Protein AF-A0A958MRF4-F1 (afdb_monomer)

Sequence (359 aa):
MEQLPKNTDVAYVINPKLSVRELFETLCDELKIAHHGFRSNKQFIDTINHYLLEAHARGRHTVLMIDEAQNLSPSVLEQIRLLTNLETHEKKLLQIILIGQPELRQLLQQKSLRQLAQRITARYHLEGLEFDEVVAYVKFRLSIAGGNRPLFDASAMKLIYRLTGGIPRLINLLCDRSLLTAYSQESHSIDRAIVKKAGKEVITPLVQTSESKWQGLLKPVLVGGGIAMALLLLFSYLKSASWSVLDPLNAVQPQANKGVQGAAPLVNHVHSEPVPAMVPLQSGEVSAIEPWVMEEVEAQTSLAQLWGVPLKEGKGKDYCRQFDAQDMACLQTVGNWAAFQEYNLPGILKVITPQQKKG

Foldseek 3Di:
DVPDPPQEQEQEAEDQLDDLVVVLVSRCVSNVHDDPPDPDPVSSLVSVLVSLVVSVVVVHAYEYEYEQCLNHDLVNLVVVLVQQPSADPVGGSYHYHYHHDPSVVVVCPDPSNVSVVVVPPDDDDDFADDLVRLVVVVCVVCVVVVHNDQQEDPQLSVVLCVLCVNHVVSSVQLVVQLVVQCVVVVHSHRHNVSSVVSCVVPRVVVPPDPDPPPVVPPVVVVVVVVVVVVVVVVVVVVVVVPDDDDDDDDDDDDDDDDDDDDDDDDDDDDDDDPDPDPDPPDPPDPDPPPPPDDDPVVLLVVLCVVVVHDDDDDDDDCSQVRCPVPPDHDDDDDDDPVVVVVVVGDDDDDDDDPVNPPD

Structure (mmCIF, N/CA/C/O backbone):
data_AF-A0A958MRF4-F1
#
_entry.id   AF-A0A958MRF4-F1
#
loop_
_atom_site.group_PDB
_atom_site.id
_atom_site.type_symbol
_atom_site.label_atom_id
_atom_site.label_alt_id
_atom_site.label_comp_id
_atom_site.label_asym_id
_atom_site.label_entity_id
_atom_site.label_seq_id
_atom_site.pdbx_PDB_ins_code
_atom_site.Cartn_x
_atom_site.Cartn_y
_atom_site.Cartn_z
_atom_site.occupancy
_atom_site.B_iso_or_equiv
_atom_site.auth_seq_id
_atom_site.auth_comp_id
_atom_site.auth_asym_id
_atom_site.auth_atom_id
_atom_site.pdbx_PDB_model_num
ATOM 1 N N . MET A 1 1 ? -5.821 -11.847 -4.385 1.00 49.72 1 MET A N 1
ATOM 2 C CA . MET A 1 1 ? -5.546 -12.070 -5.824 1.00 49.72 1 MET A CA 1
ATOM 3 C C . MET A 1 1 ? -6.399 -13.184 -6.446 1.00 49.72 1 MET A C 1
ATOM 5 O O . MET A 1 1 ? -6.423 -13.281 -7.662 1.00 49.72 1 MET A O 1
ATOM 9 N N . GLU A 1 2 ? -7.169 -13.962 -5.670 1.00 45.59 2 GLU A N 1
ATOM 10 C CA . GLU A 1 2 ? -8.012 -15.081 -6.156 1.00 45.59 2 GLU A CA 1
ATOM 11 C C . GLU A 1 2 ? -9.224 -14.704 -7.039 1.00 45.59 2 GLU A C 1
ATOM 13 O O . GLU A 1 2 ? -10.001 -15.575 -7.414 1.00 45.59 2 GLU A O 1
ATOM 18 N N . GLN A 1 3 ? -9.404 -13.431 -7.404 1.00 62.84 3 GLN A N 1
ATOM 19 C CA . GLN A 1 3 ? -10.533 -12.970 -8.229 1.00 62.84 3 GLN A CA 1
ATOM 20 C C . GLN A 1 3 ? -10.101 -12.086 -9.407 1.00 62.84 3 GLN A C 1
ATOM 22 O O . GLN A 1 3 ? -10.854 -11.229 -9.862 1.00 62.84 3 GLN A O 1
ATOM 27 N N . LEU A 1 4 ? -8.879 -12.266 -9.907 1.00 75.75 4 LEU A N 1
ATOM 28 C CA . LEU A 1 4 ? -8.498 -11.657 -11.179 1.00 75.75 4 LEU A CA 1
ATOM 29 C C . LEU A 1 4 ? -9.092 -12.467 -12.343 1.00 75.75 4 LEU A C 1
ATOM 31 O O . LEU A 1 4 ? -9.162 -13.699 -12.255 1.00 75.75 4 LEU A O 1
ATOM 35 N N . PRO A 1 5 ? -9.519 -11.815 -13.438 1.00 83.31 5 PRO A N 1
ATOM 36 C CA . PRO A 1 5 ? -9.932 -12.522 -14.642 1.00 83.31 5 PRO A CA 1
ATOM 37 C C . PRO A 1 5 ? -8.845 -13.502 -15.110 1.00 83.31 5 PRO A C 1
ATOM 39 O O . PRO A 1 5 ? -7.653 -13.198 -15.080 1.00 83.31 5 PRO A O 1
ATOM 42 N N . LYS A 1 6 ? -9.243 -14.690 -15.584 1.00 82.38 6 LYS A N 1
ATOM 43 C CA . LYS A 1 6 ? -8.298 -15.745 -16.020 1.00 82.38 6 LYS A CA 1
ATOM 44 C C . LYS A 1 6 ? -7.382 -15.310 -17.179 1.00 82.38 6 LYS A C 1
ATOM 46 O O . LYS A 1 6 ? -6.352 -15.937 -17.436 1.00 82.38 6 LYS A O 1
ATOM 51 N N . ASN A 1 7 ? -7.761 -14.256 -17.897 1.00 90.06 7 ASN A N 1
ATOM 52 C CA . ASN A 1 7 ? -7.006 -13.664 -18.996 1.00 90.06 7 ASN A CA 1
ATOM 53 C C . ASN A 1 7 ? -6.128 -12.479 -18.558 1.00 90.06 7 ASN A C 1
ATOM 55 O O . ASN A 1 7 ? -5.769 -11.662 -19.401 1.00 90.06 7 ASN A O 1
ATOM 59 N N . THR A 1 8 ? -5.787 -12.365 -17.274 1.00 92.25 8 THR A N 1
ATOM 60 C CA . THR A 1 8 ? -4.913 -11.301 -16.772 1.00 92.25 8 THR A CA 1
ATOM 61 C C . THR A 1 8 ? -3.557 -11.851 -16.339 1.00 92.25 8 THR A C 1
ATOM 63 O O . THR A 1 8 ? -3.487 -12.771 -15.529 1.00 92.25 8 THR A O 1
ATOM 66 N N . ASP A 1 9 ? -2.488 -11.268 -16.873 1.00 92.69 9 ASP A N 1
ATOM 67 C CA . ASP A 1 9 ? -1.119 -11.425 -16.389 1.00 92.69 9 ASP A CA 1
ATOM 68 C C . ASP A 1 9 ? -0.833 -10.290 -15.408 1.00 92.69 9 ASP A C 1
ATOM 70 O O . ASP A 1 9 ? -1.033 -9.122 -15.741 1.00 92.69 9 ASP A O 1
ATOM 74 N N . VAL A 1 10 ? -0.403 -10.611 -14.189 1.00 93.62 10 VAL A N 1
ATOM 75 C CA . VAL A 1 10 ? -0.113 -9.601 -13.166 1.00 93.62 10 VAL A CA 1
ATOM 76 C C . VAL A 1 10 ? 1.347 -9.671 -12.776 1.00 93.62 10 VAL A C 1
ATOM 78 O O . VAL A 1 10 ? 1.844 -10.747 -12.463 1.00 93.62 10 VAL A O 1
ATOM 81 N N . ALA A 1 11 ? 1.995 -8.511 -12.765 1.00 94.19 11 ALA A N 1
ATOM 82 C CA . ALA A 1 11 ? 3.298 -8.321 -12.158 1.00 94.19 11 ALA A CA 1
ATOM 83 C C . ALA A 1 11 ? 3.164 -7.497 -10.883 1.00 94.19 11 ALA A C 1
ATOM 85 O O . ALA A 1 11 ? 2.642 -6.379 -10.933 1.00 94.19 11 ALA A O 1
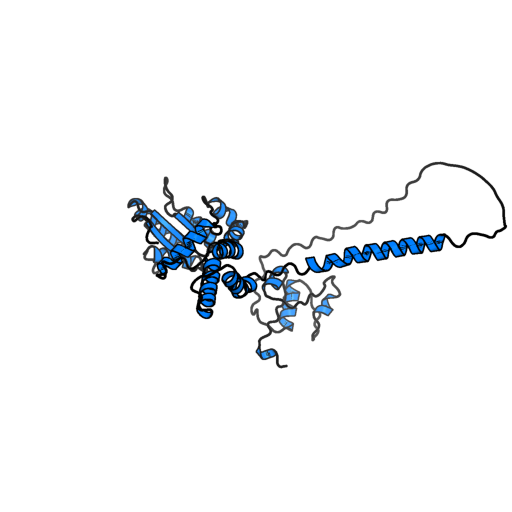ATOM 86 N N . TYR A 1 12 ? 3.609 -8.047 -9.752 1.00 92.88 12 TYR A N 1
ATOM 87 C CA . TYR A 1 12 ? 3.473 -7.405 -8.447 1.00 92.88 12 TYR A CA 1
ATOM 88 C C . TYR A 1 12 ? 4.824 -6.937 -7.898 1.00 92.88 12 TYR A C 1
ATOM 90 O O . TYR A 1 12 ? 5.761 -7.717 -7.769 1.00 92.88 12 TYR A O 1
ATOM 98 N N . VAL A 1 13 ? 4.923 -5.657 -7.533 1.00 91.38 13 VAL A N 1
ATOM 99 C CA . VAL A 1 13 ? 6.138 -5.052 -6.968 1.00 91.38 13 VAL A CA 1
ATOM 100 C C . VAL A 1 13 ? 5.852 -4.586 -5.540 1.00 91.38 13 VAL A C 1
ATOM 102 O O . VAL A 1 13 ? 5.129 -3.615 -5.341 1.00 91.38 13 VAL A O 1
ATOM 105 N N . ILE A 1 14 ? 6.423 -5.283 -4.548 1.00 80.25 14 ILE A N 1
ATOM 106 C CA . ILE A 1 14 ? 6.193 -5.038 -3.103 1.00 80.25 14 ILE A CA 1
ATOM 107 C C . ILE A 1 14 ? 7.256 -4.132 -2.479 1.00 80.25 14 ILE A C 1
ATOM 109 O O . ILE A 1 14 ? 6.974 -3.395 -1.539 1.00 80.25 14 ILE A O 1
ATOM 113 N N . ASN A 1 15 ? 8.498 -4.214 -2.959 1.00 73.00 15 ASN A N 1
ATOM 114 C CA . ASN A 1 15 ? 9.623 -3.471 -2.399 1.00 73.00 15 ASN A CA 1
ATOM 115 C C . ASN A 1 15 ? 10.082 -2.402 -3.395 1.00 73.00 15 ASN A C 1
ATOM 117 O O . ASN A 1 15 ? 11.005 -2.660 -4.152 1.00 73.00 15 ASN A O 1
ATOM 121 N N . PRO A 1 16 ? 9.460 -1.217 -3.428 1.00 67.50 16 PRO A N 1
ATOM 122 C CA . PRO A 1 16 ? 9.716 -0.190 -4.438 1.00 67.50 16 PRO A CA 1
ATOM 123 C C . PRO A 1 16 ? 11.010 0.611 -4.236 1.00 67.50 16 PRO A C 1
ATOM 125 O O . PRO A 1 16 ? 11.263 1.528 -5.013 1.00 67.50 16 PRO A O 1
ATOM 128 N N . LYS A 1 17 ? 11.872 0.291 -3.257 1.00 78.19 17 LYS A N 1
ATOM 129 C CA . LYS A 1 17 ? 13.219 0.900 -3.161 1.00 78.19 17 LYS A CA 1
ATOM 130 C C . LYS A 1 17 ? 14.181 0.316 -4.207 1.00 78.19 17 LYS A C 1
ATOM 132 O O . LYS A 1 17 ? 15.329 0.012 -3.905 1.00 78.19 17 LYS A O 1
ATOM 137 N N . LEU A 1 18 ? 13.679 0.143 -5.423 1.00 82.31 18 LEU A N 1
ATOM 138 C CA . LEU A 1 18 ? 14.388 -0.412 -6.560 1.00 82.31 18 LEU A CA 1
ATOM 139 C C . LEU A 1 18 ? 15.080 0.714 -7.312 1.00 82.31 18 LEU A C 1
ATOM 141 O O . LEU A 1 18 ? 14.547 1.812 -7.482 1.00 82.31 18 LEU A O 1
ATOM 145 N N . SER A 1 19 ? 16.255 0.409 -7.829 1.00 91.75 19 SER A N 1
ATOM 146 C CA . SER A 1 19 ? 16.807 1.100 -8.978 1.00 91.75 19 SER A CA 1
ATOM 147 C C . SER A 1 19 ? 15.954 0.838 -10.227 1.00 91.75 19 SER A C 1
ATOM 149 O O . SER A 1 19 ? 15.142 -0.085 -10.295 1.00 91.75 19 SER A O 1
ATOM 151 N N . VAL A 1 20 ? 16.175 1.639 -11.271 1.00 92.44 20 VAL A N 1
ATOM 152 C CA . VAL A 1 20 ? 15.533 1.445 -12.583 1.00 92.44 20 VAL A CA 1
ATOM 153 C C . VAL A 1 20 ? 15.746 0.028 -13.116 1.00 92.44 20 VAL A C 1
ATOM 155 O O . VAL A 1 20 ? 14.835 -0.567 -13.685 1.00 92.44 20 VAL A O 1
ATOM 158 N N . ARG A 1 21 ? 16.956 -0.504 -12.940 1.00 92.81 21 ARG A N 1
ATOM 159 C CA . ARG A 1 21 ? 17.310 -1.833 -13.424 1.00 92.81 21 ARG A CA 1
ATOM 160 C C . ARG A 1 21 ? 16.544 -2.913 -12.666 1.00 92.81 21 ARG A C 1
ATOM 162 O O . ARG A 1 21 ? 15.924 -3.756 -13.301 1.00 92.81 21 ARG A O 1
ATOM 169 N N . GLU A 1 22 ? 16.529 -2.836 -11.339 1.00 92.69 22 GLU A N 1
ATOM 170 C CA . GLU A 1 22 ? 15.827 -3.808 -10.497 1.00 92.69 22 GLU A CA 1
ATOM 171 C C . GLU A 1 22 ? 14.309 -3.781 -10.731 1.00 92.69 22 GLU A C 1
ATOM 173 O O . GLU A 1 22 ? 13.672 -4.829 -10.668 1.00 92.69 22 GLU A O 1
ATOM 178 N N . LEU A 1 23 ? 13.716 -2.624 -11.070 1.00 93.12 23 LEU A N 1
ATOM 179 C CA . LEU A 1 23 ? 12.313 -2.558 -11.503 1.00 93.12 23 LEU A CA 1
ATOM 180 C C . LEU A 1 23 ? 12.073 -3.430 -12.744 1.00 93.12 23 LEU A C 1
ATOM 182 O O . LEU A 1 23 ? 11.101 -4.183 -12.785 1.00 93.12 23 LEU A O 1
ATOM 186 N N . PHE A 1 24 ? 12.930 -3.320 -13.761 1.00 94.12 24 PHE A N 1
ATOM 187 C CA . PHE A 1 24 ? 12.782 -4.103 -14.986 1.00 94.12 24 PHE A CA 1
ATOM 188 C C . PHE A 1 24 ? 13.065 -5.590 -14.772 1.00 94.12 24 PHE A C 1
ATOM 190 O O . PHE A 1 24 ? 12.342 -6.416 -15.319 1.00 94.12 24 PHE A O 1
ATOM 197 N N . GLU A 1 25 ? 14.071 -5.929 -13.965 1.00 93.81 25 GLU A N 1
ATOM 198 C CA . GLU A 1 25 ? 14.364 -7.315 -13.579 1.00 93.81 25 GLU A CA 1
ATOM 199 C C . GLU A 1 25 ? 13.165 -7.926 -12.840 1.00 93.81 25 GLU A C 1
ATOM 201 O O . GLU A 1 25 ? 12.653 -8.956 -13.270 1.00 93.81 25 GLU A O 1
ATOM 206 N N . THR A 1 26 ? 12.609 -7.215 -11.851 1.00 93.44 26 THR A N 1
ATOM 207 C CA . THR A 1 26 ? 11.400 -7.640 -11.122 1.00 93.44 26 THR A CA 1
ATOM 208 C C . THR A 1 26 ? 10.212 -7.830 -12.066 1.00 93.44 26 THR A C 1
ATOM 210 O O . THR A 1 26 ? 9.503 -8.828 -11.986 1.00 93.44 26 THR A O 1
ATOM 213 N N . LEU A 1 27 ? 9.991 -6.896 -12.997 1.00 93.94 27 LEU A N 1
ATOM 214 C CA . LEU A 1 27 ? 8.913 -7.006 -13.980 1.00 93.94 27 LEU A CA 1
ATOM 215 C C . LEU A 1 27 ? 9.090 -8.237 -14.881 1.00 93.94 27 LEU A C 1
ATOM 217 O O . LEU A 1 27 ? 8.120 -8.942 -15.156 1.00 93.94 27 LEU A O 1
ATOM 221 N N . CYS A 1 28 ? 10.315 -8.511 -15.329 1.00 95.25 28 CYS A N 1
ATOM 222 C CA . CYS A 1 28 ? 10.619 -9.711 -16.097 1.00 95.25 28 CYS A CA 1
ATOM 223 C C . CYS A 1 28 ? 10.403 -10.987 -15.271 1.00 95.25 28 CYS A C 1
ATOM 225 O O . CYS A 1 28 ? 9.784 -11.921 -15.774 1.00 95.25 28 CYS A O 1
ATOM 227 N N . ASP A 1 29 ? 10.841 -11.025 -14.014 1.00 94.25 29 ASP A N 1
ATOM 228 C CA . ASP A 1 29 ? 10.670 -12.180 -13.125 1.00 94.25 29 ASP A CA 1
ATOM 229 C C . ASP A 1 29 ? 9.202 -12.504 -12.843 1.00 94.25 29 ASP A C 1
ATOM 231 O O . ASP A 1 29 ? 8.780 -13.669 -12.884 1.00 94.25 29 ASP A O 1
ATOM 235 N N . GLU A 1 30 ? 8.403 -11.473 -12.591 1.00 94.19 30 GLU A N 1
ATOM 236 C CA . GLU A 1 30 ? 6.973 -11.602 -12.342 1.00 94.19 30 GLU A CA 1
ATOM 237 C C . GLU A 1 30 ? 6.223 -12.073 -13.598 1.00 94.19 30 GLU A C 1
ATOM 239 O O . GLU A 1 30 ? 5.415 -13.000 -13.526 1.00 94.19 30 GLU A O 1
ATOM 244 N N . LEU A 1 31 ? 6.562 -11.523 -14.771 1.00 94.12 31 LEU A N 1
ATOM 245 C CA . LEU A 1 31 ? 5.983 -11.917 -16.064 1.00 94.12 31 LEU A CA 1
ATOM 246 C C . LEU A 1 31 ? 6.612 -13.182 -16.674 1.00 94.12 31 LEU A C 1
ATOM 248 O O . LEU A 1 31 ? 6.230 -13.585 -17.772 1.00 94.12 31 LEU A O 1
ATOM 252 N N . LYS A 1 32 ? 7.567 -13.821 -15.983 1.00 95.00 32 LYS A N 1
ATOM 253 C CA . LYS A 1 32 ? 8.296 -15.017 -16.452 1.00 95.00 32 LYS A CA 1
ATOM 254 C C . LYS A 1 32 ? 9.024 -14.808 -17.788 1.00 95.00 32 LYS A C 1
ATOM 256 O O . LYS A 1 32 ? 9.128 -15.718 -18.607 1.00 95.00 32 LYS A O 1
ATOM 261 N N . ILE A 1 33 ? 9.567 -13.610 -17.983 1.00 95.19 33 ILE A N 1
ATOM 262 C CA . ILE A 1 33 ? 10.390 -13.222 -19.127 1.00 95.19 33 ILE A CA 1
ATOM 263 C C . ILE A 1 33 ? 11.861 -13.508 -18.803 1.00 95.19 33 ILE A C 1
ATOM 265 O O . ILE A 1 33 ? 12.421 -12.988 -17.836 1.00 95.19 33 ILE A O 1
ATOM 269 N N . ALA A 1 34 ? 12.518 -14.306 -19.644 1.00 94.38 34 ALA A N 1
ATOM 270 C CA . ALA A 1 34 ? 13.950 -14.552 -19.520 1.00 94.38 34 ALA A CA 1
ATOM 271 C C . ALA A 1 34 ? 14.749 -13.274 -19.833 1.00 94.38 34 ALA A C 1
ATOM 273 O O . ALA A 1 34 ? 14.583 -12.678 -20.896 1.00 94.38 34 ALA A O 1
ATOM 274 N N . HIS A 1 35 ? 15.636 -12.872 -18.920 1.00 93.44 35 HIS A N 1
ATOM 275 C CA . HIS A 1 35 ? 16.385 -11.612 -19.028 1.00 93.44 35 HIS A CA 1
ATOM 276 C C . HIS A 1 35 ? 17.888 -11.756 -18.700 1.00 93.44 35 HIS A C 1
ATOM 278 O O . HIS A 1 35 ? 18.599 -10.777 -18.452 1.00 93.44 35 HIS A O 1
ATOM 284 N N . HIS A 1 36 ? 18.411 -12.988 -18.703 1.00 88.69 36 HIS A N 1
ATOM 285 C CA . HIS A 1 36 ? 19.817 -13.252 -18.400 1.00 88.69 36 HIS A CA 1
ATOM 286 C C . HIS A 1 36 ? 20.759 -12.586 -19.412 1.00 88.69 36 HIS A C 1
ATOM 288 O O . HIS A 1 36 ? 20.585 -12.685 -20.624 1.00 88.69 36 HIS A O 1
ATOM 294 N N . GLY A 1 37 ? 21.799 -11.925 -18.899 1.00 88.25 37 GLY A N 1
ATOM 295 C CA . GLY A 1 37 ? 22.822 -11.283 -19.727 1.00 88.25 37 GLY A CA 1
ATOM 296 C C . GLY A 1 37 ? 22.439 -9.904 -20.271 1.00 88.25 37 GLY A C 1
ATOM 297 O O . GLY A 1 37 ? 23.238 -9.314 -20.999 1.00 88.25 37 GLY A O 1
ATOM 298 N N . PHE A 1 38 ? 21.280 -9.347 -19.900 1.00 92.88 38 PHE A N 1
ATOM 299 C CA . PHE A 1 38 ? 20.909 -7.991 -20.305 1.00 92.88 38 PHE A CA 1
ATOM 300 C C . PHE A 1 38 ? 21.885 -6.958 -19.722 1.00 92.88 38 PHE A C 1
ATOM 302 O O . PHE A 1 38 ? 22.149 -6.892 -18.515 1.00 92.88 38 PHE A O 1
ATOM 309 N N . ARG A 1 39 ? 22.451 -6.140 -20.611 1.00 91.25 39 ARG A N 1
ATOM 310 C CA . ARG A 1 39 ? 23.447 -5.101 -20.315 1.00 91.25 39 ARG A CA 1
ATOM 311 C C . ARG A 1 39 ? 22.853 -3.696 -20.319 1.00 91.25 39 ARG A C 1
ATOM 313 O O . ARG A 1 39 ? 23.492 -2.783 -19.813 1.00 91.25 39 ARG A O 1
ATOM 320 N N . SER A 1 40 ? 21.650 -3.518 -20.862 1.00 92.38 40 SER A N 1
ATOM 321 C CA . SER A 1 40 ? 21.018 -2.205 -21.005 1.00 92.38 40 SER A CA 1
ATOM 322 C C . SER A 1 40 ? 19.514 -2.242 -20.746 1.00 92.38 40 SER A C 1
ATOM 324 O O . SER A 1 40 ? 18.855 -3.246 -21.009 1.00 92.38 40 SER A O 1
ATOM 326 N N . ASN A 1 41 ? 18.961 -1.104 -20.318 1.00 91.06 41 ASN A N 1
ATOM 327 C CA . ASN A 1 41 ? 17.516 -0.916 -20.138 1.00 91.06 41 ASN A CA 1
ATOM 328 C C . ASN A 1 41 ? 16.734 -1.143 -21.437 1.00 91.06 41 ASN A C 1
ATOM 330 O O . ASN A 1 41 ? 15.606 -1.617 -21.402 1.00 91.06 41 ASN A O 1
ATOM 334 N N . LYS A 1 42 ? 17.346 -0.852 -22.592 1.00 92.31 42 LYS A N 1
ATOM 335 C CA . LYS A 1 42 ? 16.732 -1.095 -23.897 1.00 92.31 42 LYS A CA 1
ATOM 336 C C . LYS A 1 42 ? 16.380 -2.571 -24.096 1.00 92.31 42 LYS A C 1
ATOM 338 O O . LYS A 1 42 ? 15.274 -2.863 -24.523 1.00 92.31 42 LYS A O 1
ATOM 343 N N . GLN A 1 43 ? 17.277 -3.490 -23.733 1.00 95.19 43 GLN A N 1
ATOM 344 C CA . GLN A 1 43 ? 17.014 -4.928 -23.872 1.00 95.19 43 GLN A CA 1
ATOM 345 C C . GLN A 1 43 ? 15.818 -5.374 -23.026 1.00 95.19 43 GLN A C 1
ATOM 347 O O . GLN A 1 43 ? 15.000 -6.160 -23.498 1.00 95.19 43 GLN A O 1
ATOM 352 N N . PHE A 1 44 ? 15.672 -4.826 -21.815 1.00 95.12 44 PHE A N 1
ATOM 353 C CA . PHE A 1 44 ? 14.483 -5.054 -20.997 1.00 95.12 44 PHE A CA 1
ATOM 354 C C . PHE A 1 44 ? 13.225 -4.531 -21.689 1.00 95.12 44 PHE A C 1
ATOM 356 O O . PHE A 1 44 ? 12.280 -5.288 -21.878 1.00 95.12 44 PHE A O 1
ATOM 363 N N . ILE A 1 45 ? 13.228 -3.262 -22.107 1.00 93.31 45 ILE A N 1
ATOM 364 C CA . ILE A 1 45 ? 12.068 -2.612 -22.732 1.00 93.31 45 ILE A CA 1
ATOM 365 C C . ILE A 1 45 ? 11.636 -3.347 -24.005 1.00 93.31 45 ILE A C 1
ATOM 367 O O . ILE A 1 45 ? 10.450 -3.624 -24.162 1.00 93.31 45 ILE A O 1
ATOM 371 N N . ASP A 1 46 ? 12.577 -3.696 -24.883 1.00 93.44 46 ASP A N 1
ATOM 372 C CA . ASP A 1 46 ? 12.291 -4.389 -26.142 1.00 93.44 46 ASP A CA 1
ATOM 373 C C . ASP A 1 46 ? 11.669 -5.772 -25.875 1.00 93.44 46 ASP A C 1
ATOM 375 O O . ASP A 1 46 ? 10.673 -6.141 -26.499 1.00 93.44 46 ASP A O 1
ATOM 379 N N . THR A 1 47 ? 12.200 -6.508 -24.892 1.00 95.06 47 THR A N 1
ATOM 380 C CA . THR A 1 47 ? 11.697 -7.843 -24.528 1.00 95.06 47 THR A CA 1
ATOM 381 C C . THR A 1 47 ? 10.331 -7.769 -23.846 1.00 95.06 47 THR A C 1
ATOM 383 O O . THR A 1 47 ? 9.434 -8.544 -24.174 1.00 95.06 47 THR A O 1
ATOM 386 N N . ILE A 1 48 ? 10.136 -6.808 -22.937 1.00 95.38 48 ILE A N 1
ATOM 387 C CA . ILE A 1 48 ? 8.840 -6.547 -22.299 1.00 95.38 48 ILE A CA 1
ATOM 388 C C . ILE A 1 48 ? 7.809 -6.178 -23.365 1.00 95.38 48 ILE A C 1
ATOM 390 O O . ILE A 1 48 ? 6.726 -6.749 -23.385 1.00 95.38 48 ILE A O 1
ATOM 394 N N . ASN A 1 49 ? 8.139 -5.270 -24.285 1.00 94.44 49 ASN A N 1
ATOM 395 C CA . ASN A 1 49 ? 7.231 -4.872 -25.355 1.00 94.44 49 ASN A CA 1
ATOM 396 C C . ASN A 1 49 ? 6.820 -6.068 -26.227 1.00 94.44 49 ASN A C 1
ATOM 398 O O . ASN A 1 49 ? 5.637 -6.246 -26.510 1.00 94.44 49 ASN A O 1
ATOM 402 N N . HIS A 1 50 ? 7.779 -6.920 -26.600 1.00 94.75 50 HIS A N 1
ATOM 403 C CA . HIS A 1 50 ? 7.494 -8.136 -27.356 1.00 94.75 50 HIS A CA 1
ATOM 404 C C . HIS A 1 50 ? 6.536 -9.069 -26.603 1.00 94.75 50 HIS A C 1
ATOM 406 O O . HIS A 1 50 ? 5.499 -9.447 -27.146 1.00 94.75 50 HIS A O 1
ATOM 412 N N . TYR A 1 51 ? 6.817 -9.348 -25.326 1.00 95.88 51 TYR A N 1
ATOM 413 C CA . TYR A 1 51 ? 5.934 -10.147 -24.474 1.00 95.88 51 TYR A CA 1
ATOM 414 C C . TYR A 1 51 ? 4.517 -9.561 -24.402 1.00 95.88 51 TYR A C 1
ATOM 416 O O . TYR A 1 51 ? 3.527 -10.281 -24.535 1.00 95.88 51 TYR A O 1
ATOM 424 N N . LEU A 1 52 ? 4.401 -8.246 -24.203 1.00 95.31 52 LEU A N 1
ATOM 425 C CA . LEU A 1 52 ? 3.109 -7.577 -24.090 1.00 95.31 52 LEU A CA 1
ATOM 426 C C . LEU A 1 52 ? 2.299 -7.650 -25.392 1.00 95.31 52 LEU A C 1
ATOM 428 O O . LEU A 1 52 ? 1.083 -7.841 -25.342 1.00 95.31 52 LEU A O 1
ATOM 432 N N . LEU A 1 53 ? 2.956 -7.544 -26.551 1.00 94.56 53 LEU A N 1
ATOM 433 C CA . LEU A 1 53 ? 2.320 -7.735 -27.857 1.00 94.56 53 LEU A CA 1
ATOM 434 C C . LEU A 1 53 ? 1.803 -9.171 -28.025 1.00 94.56 53 LEU A C 1
ATOM 436 O O . LEU A 1 53 ? 0.669 -9.361 -28.464 1.00 94.56 53 LEU A O 1
ATOM 440 N N . GLU A 1 54 ? 2.581 -10.181 -27.628 1.00 94.50 54 GLU A N 1
ATOM 441 C CA . GLU A 1 54 ? 2.155 -11.587 -27.672 1.00 94.50 54 GLU A CA 1
ATOM 442 C C . GLU A 1 54 ? 1.012 -11.894 -26.695 1.00 94.50 54 GLU A C 1
ATOM 444 O O . GLU A 1 54 ? 0.086 -12.647 -27.011 1.00 94.50 54 GLU A O 1
ATOM 449 N N . ALA A 1 55 ? 1.059 -11.333 -25.485 1.00 93.62 55 ALA A N 1
ATOM 450 C CA . ALA A 1 55 ? -0.024 -11.435 -24.513 1.00 93.62 55 ALA A CA 1
ATOM 451 C C . ALA A 1 55 ? -1.308 -10.810 -25.080 1.00 93.62 55 ALA A C 1
ATOM 453 O O . ALA A 1 55 ? -2.362 -11.452 -25.075 1.00 93.62 55 ALA A O 1
ATOM 454 N N . HIS A 1 56 ? -1.203 -9.616 -25.669 1.00 93.06 56 HIS A N 1
ATOM 455 C CA . HIS A 1 56 ? -2.335 -8.943 -26.289 1.00 93.06 56 HIS A CA 1
ATOM 456 C C . HIS A 1 56 ? -2.907 -9.727 -27.481 1.00 93.06 56 HIS A C 1
ATOM 458 O O . HIS A 1 56 ? -4.127 -9.887 -27.559 1.00 93.06 56 HIS A O 1
ATOM 464 N N . ALA A 1 57 ? -2.060 -10.268 -28.363 1.00 92.94 57 ALA A N 1
ATOM 465 C CA . ALA A 1 57 ? -2.487 -11.095 -29.495 1.00 92.94 57 ALA A CA 1
ATOM 466 C C . ALA A 1 57 ? -3.256 -12.352 -29.048 1.00 92.94 57 ALA A C 1
ATOM 468 O O . ALA A 1 57 ? -4.160 -12.814 -29.740 1.00 92.94 57 ALA A O 1
ATOM 469 N N . ARG A 1 58 ? -2.952 -12.869 -27.850 1.00 94.12 58 ARG A N 1
ATOM 470 C CA . ARG A 1 58 ? -3.679 -13.972 -27.196 1.00 94.12 58 ARG A CA 1
ATOM 471 C C . ARG A 1 58 ? -4.919 -13.520 -26.411 1.00 94.12 58 ARG A C 1
ATOM 473 O O . ARG A 1 58 ? -5.506 -14.323 -25.689 1.00 94.12 58 ARG A O 1
ATOM 480 N N . GLY A 1 59 ? -5.313 -12.250 -26.510 1.00 91.38 59 GLY A N 1
ATOM 481 C CA . GLY A 1 59 ? -6.457 -11.685 -25.791 1.00 91.38 59 GLY A CA 1
ATOM 482 C C . GLY A 1 59 ? -6.244 -11.553 -24.278 1.00 91.38 59 GLY A C 1
ATOM 483 O O . GLY A 1 59 ? -7.221 -11.489 -23.526 1.00 91.38 59 GLY A O 1
ATOM 484 N N . ARG A 1 60 ? -4.985 -11.547 -23.819 1.00 93.38 60 ARG A N 1
ATOM 485 C CA . ARG A 1 60 ? -4.628 -11.351 -22.410 1.00 93.38 60 ARG A CA 1
ATOM 486 C C . ARG A 1 60 ? -4.376 -9.876 -22.112 1.00 93.38 60 ARG A C 1
ATOM 488 O O . ARG A 1 60 ? -3.985 -9.104 -22.986 1.00 93.38 60 ARG A O 1
ATOM 495 N N . HIS A 1 61 ? -4.605 -9.500 -20.861 1.00 91.94 61 HIS A N 1
ATOM 496 C CA . HIS A 1 61 ? -4.336 -8.167 -20.333 1.00 91.94 61 HIS A CA 1
ATOM 497 C C . HIS A 1 61 ? -3.184 -8.234 -19.345 1.00 91.94 61 HIS A C 1
ATOM 499 O O . HIS A 1 61 ? -3.218 -9.070 -18.447 1.00 91.94 61 HIS A O 1
ATOM 505 N N . THR A 1 62 ? -2.217 -7.330 -19.454 1.00 94.88 62 THR A N 1
ATOM 506 C CA . THR A 1 62 ? -1.099 -7.278 -18.509 1.00 94.88 62 THR A CA 1
ATOM 507 C C . THR A 1 62 ? -1.258 -6.102 -17.556 1.00 94.88 62 THR A C 1
ATOM 509 O O . THR A 1 62 ? -1.450 -4.963 -17.990 1.00 94.88 62 THR A O 1
ATOM 512 N N . VAL A 1 63 ? -1.166 -6.372 -16.254 1.00 94.94 63 VAL A N 1
ATOM 513 C CA . VAL A 1 63 ? -1.281 -5.380 -15.183 1.00 94.94 63 VAL A CA 1
ATOM 514 C C . VAL A 1 63 ? -0.002 -5.368 -14.352 1.00 94.94 63 VAL A C 1
ATOM 516 O O . VAL A 1 63 ? 0.388 -6.381 -13.784 1.00 94.94 63 VAL A O 1
ATOM 519 N N . LEU A 1 64 ? 0.629 -4.205 -14.234 1.00 94.56 64 LEU A N 1
ATOM 520 C CA . LEU A 1 64 ? 1.709 -3.940 -13.293 1.00 94.56 64 LEU A CA 1
ATOM 521 C C . LEU A 1 64 ? 1.132 -3.258 -12.054 1.00 94.56 64 LEU A C 1
ATOM 523 O O . LEU A 1 64 ? 0.633 -2.137 -12.124 1.00 94.56 64 LEU A O 1
ATOM 527 N N . MET A 1 65 ? 1.206 -3.936 -10.919 1.00 95.00 65 MET A N 1
ATOM 528 C CA . MET A 1 65 ? 0.796 -3.427 -9.617 1.00 95.00 65 MET A CA 1
ATOM 529 C C . MET A 1 65 ? 2.041 -3.095 -8.799 1.00 95.00 65 MET A C 1
ATOM 531 O O . MET A 1 65 ? 2.868 -3.969 -8.550 1.00 95.00 65 MET A O 1
ATOM 535 N N . ILE A 1 66 ? 2.169 -1.839 -8.383 1.00 94.62 66 ILE A N 1
ATOM 536 C CA . ILE A 1 66 ? 3.289 -1.372 -7.564 1.00 94.62 66 ILE A CA 1
ATOM 537 C C . ILE A 1 66 ? 2.734 -0.868 -6.244 1.00 94.62 66 ILE A C 1
ATOM 539 O O . ILE A 1 66 ? 1.996 0.117 -6.228 1.00 94.62 66 ILE A O 1
ATOM 543 N N . ASP A 1 67 ? 3.088 -1.551 -5.164 1.00 93.62 67 ASP A N 1
ATOM 544 C CA . ASP A 1 67 ? 2.735 -1.159 -3.806 1.00 93.62 67 ASP A CA 1
ATOM 545 C C . ASP A 1 67 ? 3.799 -0.236 -3.203 1.00 93.62 67 ASP A C 1
ATOM 547 O O . ASP A 1 67 ? 4.936 -0.179 -3.678 1.00 93.62 67 ASP A O 1
ATOM 551 N N . GLU A 1 68 ? 3.419 0.514 -2.169 1.00 93.19 68 GLU A N 1
ATOM 552 C CA . GLU A 1 68 ? 4.286 1.459 -1.455 1.00 93.19 68 GLU A CA 1
ATOM 553 C C . GLU A 1 68 ? 4.976 2.495 -2.380 1.00 93.19 68 GLU A C 1
ATOM 555 O O . GLU A 1 68 ? 6.088 2.968 -2.112 1.00 93.19 68 GLU A O 1
ATOM 560 N N . ALA A 1 69 ? 4.314 2.869 -3.481 1.00 93.81 69 ALA A N 1
ATOM 561 C CA . ALA A 1 69 ? 4.879 3.644 -4.586 1.00 93.81 69 ALA A CA 1
ATOM 562 C C . ALA A 1 69 ? 5.411 5.036 -4.190 1.00 93.81 69 ALA A C 1
ATOM 564 O O . ALA A 1 69 ? 6.193 5.621 -4.939 1.00 93.81 69 ALA A O 1
ATOM 565 N N . GLN A 1 70 ? 5.054 5.567 -3.014 1.00 92.62 70 GLN A N 1
ATOM 566 C CA . GLN A 1 70 ? 5.654 6.791 -2.470 1.00 92.62 70 GLN A CA 1
ATOM 567 C C . GLN A 1 70 ? 7.163 6.660 -2.202 1.00 92.62 70 GLN A C 1
ATOM 569 O O . GLN A 1 70 ? 7.853 7.668 -2.097 1.00 92.62 70 GLN A O 1
ATOM 574 N N . ASN A 1 71 ? 7.678 5.433 -2.095 1.00 92.69 71 ASN A N 1
ATOM 575 C CA . ASN A 1 71 ? 9.099 5.159 -1.891 1.00 92.69 71 ASN A CA 1
ATOM 576 C C . ASN A 1 71 ? 9.897 5.064 -3.205 1.00 92.69 71 ASN A C 1
ATOM 578 O O . ASN A 1 71 ? 11.118 4.912 -3.155 1.00 92.69 71 ASN A O 1
ATOM 582 N N . LEU A 1 72 ? 9.239 5.130 -4.369 1.00 92.19 72 LEU A N 1
ATOM 583 C CA . LEU A 1 72 ? 9.926 5.141 -5.659 1.00 92.19 72 LEU A CA 1
ATOM 584 C C . LEU A 1 72 ? 10.682 6.456 -5.847 1.00 92.19 72 LEU A C 1
ATOM 586 O O . LEU A 1 72 ? 10.164 7.543 -5.583 1.00 92.19 72 LEU A O 1
ATOM 590 N N . SER A 1 73 ? 11.892 6.367 -6.391 1.00 91.94 73 SER A N 1
ATOM 591 C CA . SER A 1 73 ? 12.632 7.563 -6.784 1.00 91.94 73 SER A CA 1
ATOM 592 C C . SER A 1 73 ? 12.008 8.220 -8.031 1.00 91.94 73 SER A C 1
ATOM 594 O O . SER A 1 73 ? 11.403 7.533 -8.866 1.00 91.94 73 SER A O 1
ATOM 596 N N . PRO A 1 74 ? 12.184 9.543 -8.229 1.00 90.69 74 PRO A N 1
ATOM 597 C CA . PRO A 1 74 ? 11.685 10.228 -9.422 1.00 90.69 74 PRO A CA 1
ATOM 598 C C . PRO A 1 74 ? 12.196 9.630 -10.739 1.00 90.69 74 PRO A C 1
ATOM 600 O O . PRO A 1 74 ? 11.462 9.602 -11.724 1.00 90.69 74 PRO A O 1
ATOM 603 N N . SER A 1 75 ? 13.429 9.112 -10.763 1.00 91.00 75 SER A N 1
ATOM 604 C CA . SER A 1 75 ? 13.998 8.468 -11.952 1.00 91.00 75 SER A CA 1
ATOM 605 C C . SER A 1 75 ? 13.286 7.162 -12.301 1.00 91.00 75 SER A C 1
ATOM 607 O O . SER A 1 75 ? 13.084 6.883 -13.479 1.00 91.00 75 SER A O 1
ATOM 609 N N . VAL A 1 76 ? 12.846 6.388 -11.308 1.00 93.12 76 VAL A N 1
ATOM 610 C CA . VAL A 1 76 ? 12.072 5.156 -11.523 1.00 93.12 76 VAL A CA 1
ATOM 611 C C . VAL A 1 76 ? 10.647 5.476 -11.966 1.00 93.12 76 VAL A C 1
ATOM 613 O O . VAL A 1 76 ? 10.147 4.866 -12.910 1.00 93.12 76 VAL A O 1
ATOM 616 N N . LEU A 1 77 ? 10.012 6.483 -11.361 1.00 92.19 77 LEU A N 1
ATOM 617 C CA . LEU A 1 77 ? 8.702 6.979 -11.798 1.00 92.19 77 LEU A CA 1
ATOM 618 C C . LEU A 1 77 ? 8.726 7.466 -13.252 1.00 92.19 77 LEU A C 1
ATOM 620 O O . LEU A 1 77 ? 7.783 7.227 -14.007 1.00 92.19 77 LEU A O 1
ATOM 624 N N . GLU A 1 78 ? 9.824 8.077 -13.683 1.00 89.88 78 GLU A N 1
ATOM 625 C CA . GLU A 1 78 ? 10.010 8.463 -15.078 1.00 89.88 78 GLU A CA 1
ATOM 626 C C . GLU A 1 78 ? 10.111 7.247 -16.015 1.00 89.88 78 GLU A C 1
ATOM 628 O O . GLU A 1 78 ? 9.558 7.260 -17.113 1.00 89.88 78 GLU A O 1
ATOM 633 N N . GLN A 1 79 ? 10.726 6.144 -15.584 1.00 91.25 79 GLN A N 1
ATOM 634 C CA . GLN A 1 79 ? 10.715 4.905 -16.372 1.00 91.25 79 GLN A CA 1
ATOM 635 C C . GLN A 1 79 ? 9.325 4.274 -16.434 1.00 91.25 79 GLN A C 1
ATOM 637 O O . GLN A 1 79 ? 8.902 3.817 -17.495 1.00 91.25 79 GLN A O 1
ATOM 642 N N . ILE A 1 80 ? 8.567 4.328 -15.338 1.00 92.00 80 ILE A N 1
ATOM 643 C CA . ILE A 1 80 ? 7.156 3.927 -15.327 1.00 92.00 80 ILE A CA 1
ATOM 644 C C . ILE A 1 80 ? 6.365 4.776 -16.330 1.00 92.00 80 ILE A C 1
ATOM 646 O O . ILE A 1 80 ? 5.579 4.231 -17.105 1.00 92.00 80 ILE A O 1
ATOM 650 N N . ARG A 1 81 ? 6.625 6.091 -16.408 1.00 90.75 81 ARG A N 1
ATOM 651 C CA . ARG A 1 81 ? 6.035 6.965 -17.436 1.00 90.75 81 ARG A CA 1
ATOM 652 C C . ARG A 1 81 ? 6.332 6.449 -18.841 1.00 90.75 81 ARG A C 1
ATOM 654 O O . ARG A 1 81 ? 5.419 6.417 -19.664 1.00 90.75 81 ARG A O 1
ATOM 661 N N . LEU A 1 82 ? 7.564 6.031 -19.125 1.00 90.19 82 LEU A N 1
ATOM 662 C CA . LEU A 1 82 ? 7.929 5.484 -20.434 1.00 90.19 82 LEU A CA 1
ATOM 663 C C . LEU A 1 82 ? 7.200 4.171 -20.738 1.00 90.19 82 LEU A C 1
ATOM 665 O O . LEU A 1 82 ? 6.696 4.021 -21.848 1.00 90.19 82 LEU A O 1
ATOM 669 N N . LEU A 1 83 ? 7.052 3.276 -19.758 1.00 91.12 83 LEU A N 1
ATOM 670 C CA . LEU A 1 83 ? 6.305 2.023 -19.918 1.00 91.12 83 LEU A CA 1
ATOM 671 C C . LEU A 1 83 ? 4.825 2.248 -20.273 1.00 91.12 83 LEU A C 1
ATOM 673 O O . LEU A 1 83 ? 4.249 1.462 -21.019 1.00 91.12 83 LEU A O 1
ATOM 677 N N . THR A 1 84 ? 4.206 3.350 -19.832 1.00 87.69 84 THR A N 1
ATOM 678 C CA . THR A 1 84 ? 2.821 3.685 -20.240 1.00 87.69 84 THR A CA 1
ATOM 679 C C . THR A 1 84 ? 2.665 4.032 -21.732 1.00 87.69 84 THR A C 1
ATOM 681 O O . THR A 1 84 ? 1.538 4.150 -22.224 1.00 87.69 84 THR A O 1
ATOM 684 N N . ASN A 1 85 ? 3.771 4.237 -22.462 1.00 86.31 85 ASN A N 1
ATOM 685 C CA . ASN A 1 85 ? 3.759 4.389 -23.923 1.00 86.31 85 ASN A CA 1
ATOM 686 C C . ASN A 1 85 ? 3.683 3.053 -24.666 1.00 86.31 85 ASN A C 1
ATOM 688 O O . ASN A 1 85 ? 3.540 3.070 -25.882 1.00 86.31 85 ASN A O 1
ATOM 692 N N . LEU A 1 86 ? 3.804 1.913 -23.982 1.00 87.69 86 LEU A N 1
ATOM 693 C CA . LEU A 1 86 ? 3.680 0.615 -24.634 1.00 87.69 86 LEU A CA 1
ATOM 694 C C . LEU A 1 86 ? 2.209 0.395 -25.006 1.00 87.69 86 LEU A C 1
ATOM 696 O O . LEU A 1 86 ? 1.354 0.112 -24.162 1.00 87.69 86 LEU A O 1
ATOM 700 N N . GLU A 1 87 ? 1.906 0.606 -26.282 1.00 87.00 87 GLU A N 1
ATOM 701 C CA . GLU A 1 87 ? 0.564 0.553 -26.845 1.00 87.00 87 GLU A CA 1
ATOM 702 C C . GLU A 1 87 ? 0.582 0.102 -28.307 1.00 87.00 87 GLU A C 1
ATOM 704 O O . GLU A 1 87 ? 1.585 0.223 -29.008 1.00 87.00 87 GLU A O 1
ATOM 709 N N . THR A 1 88 ? -0.548 -0.425 -28.762 1.00 84.00 88 THR A N 1
ATOM 710 C CA . THR A 1 88 ? -0.873 -0.553 -30.187 1.00 84.00 88 THR A CA 1
ATOM 711 C C . THR A 1 88 ? -1.633 0.691 -30.644 1.00 84.00 88 THR A C 1
ATOM 713 O O . THR A 1 88 ? -2.005 1.528 -29.823 1.00 84.00 88 THR A O 1
ATOM 716 N N . HIS A 1 89 ? -1.941 0.796 -31.939 1.00 78.81 89 HIS A N 1
ATOM 717 C CA . HIS A 1 89 ? -2.772 1.887 -32.463 1.00 78.81 89 HIS A CA 1
ATOM 718 C C . HIS A 1 89 ? -4.145 2.011 -31.782 1.00 78.81 89 HIS A C 1
ATOM 720 O O . HIS A 1 89 ? -4.738 3.085 -31.808 1.00 78.81 89 HIS A O 1
ATOM 726 N N . GLU A 1 90 ? -4.643 0.935 -31.167 1.00 78.44 90 GLU A N 1
ATOM 727 C CA . GLU A 1 90 ? -5.993 0.887 -30.605 1.00 78.44 90 GLU A CA 1
ATOM 728 C C . GLU A 1 90 ? -6.019 0.730 -29.080 1.00 78.44 90 GLU A C 1
ATOM 730 O O . GLU A 1 90 ? -7.007 1.103 -28.444 1.00 78.44 90 GLU A O 1
ATOM 735 N N . LYS A 1 91 ? -4.979 0.140 -28.469 1.00 83.50 91 LYS A N 1
ATOM 736 C CA . LYS A 1 91 ? -5.020 -0.283 -27.058 1.00 83.50 91 LYS A CA 1
ATOM 737 C C . LYS A 1 91 ? -3.681 -0.156 -26.341 1.00 83.50 91 LYS A C 1
ATOM 739 O O . LYS A 1 91 ? -2.642 -0.548 -26.869 1.00 83.50 91 LYS A O 1
ATOM 744 N N . LYS A 1 92 ? -3.738 0.275 -25.076 1.00 86.69 92 LYS A N 1
ATOM 745 C CA . LYS A 1 92 ? -2.623 0.180 -24.121 1.00 86.69 92 LYS A CA 1
ATOM 746 C C . LYS A 1 92 ? -2.288 -1.285 -23.848 1.00 86.69 92 LYS A C 1
ATOM 748 O O . LYS A 1 92 ? -3.184 -2.078 -23.566 1.00 86.69 92 LYS A O 1
ATOM 753 N N . LEU A 1 93 ? -1.003 -1.623 -23.913 1.00 90.62 93 LEU A N 1
ATOM 754 C CA . LEU A 1 93 ? -0.516 -2.989 -23.718 1.00 90.62 93 LEU A CA 1
ATOM 755 C C . LEU A 1 93 ? -0.240 -3.317 -22.244 1.00 90.62 93 LEU A C 1
ATOM 757 O O . LEU A 1 93 ? -0.337 -4.474 -21.842 1.00 90.62 93 LEU A O 1
ATOM 761 N N . LEU A 1 94 ? 0.082 -2.300 -21.442 1.00 94.06 94 LEU A N 1
ATOM 762 C CA . LEU A 1 94 ? 0.363 -2.431 -20.015 1.00 94.06 94 LEU A CA 1
ATOM 763 C C . LEU A 1 94 ? -0.514 -1.480 -19.203 1.00 94.06 94 LEU A C 1
ATOM 765 O O . LEU A 1 94 ? -0.452 -0.260 -19.373 1.00 94.06 94 LEU A O 1
ATOM 769 N N . GLN A 1 95 ? -1.298 -2.034 -18.282 1.00 92.94 95 GLN A N 1
ATOM 770 C CA . GLN A 1 95 ? -2.037 -1.257 -17.296 1.00 92.94 95 GLN A CA 1
ATOM 771 C C . GLN A 1 95 ? -1.227 -1.159 -16.007 1.00 92.94 95 GLN A C 1
ATOM 773 O O . GLN A 1 95 ? -0.757 -2.169 -15.501 1.00 92.94 95 GLN A O 1
ATOM 778 N N . ILE A 1 96 ? -1.059 0.044 -15.462 1.00 94.31 96 ILE A N 1
ATOM 779 C CA . ILE A 1 96 ? -0.247 0.266 -14.259 1.00 94.31 96 ILE A CA 1
ATOM 780 C C . ILE A 1 96 ? -1.144 0.759 -13.125 1.00 94.31 96 ILE A C 1
ATOM 782 O O . ILE A 1 96 ? -1.913 1.702 -13.309 1.00 94.31 96 ILE A O 1
ATOM 786 N N . ILE A 1 97 ? -1.031 0.132 -11.955 1.00 94.88 97 ILE A N 1
ATOM 787 C CA . ILE A 1 97 ? -1.716 0.516 -10.721 1.00 94.88 97 ILE A CA 1
ATOM 788 C C . ILE A 1 97 ? -0.647 0.876 -9.692 1.00 94.88 97 ILE A C 1
ATOM 790 O O . ILE A 1 97 ? 0.147 0.027 -9.294 1.00 94.88 97 ILE A O 1
ATOM 794 N N . LEU A 1 98 ? -0.636 2.143 -9.276 1.00 94.19 98 LEU A N 1
ATOM 795 C CA . LEU A 1 98 ? 0.234 2.638 -8.212 1.00 94.19 98 LEU A CA 1
ATOM 796 C C . LEU A 1 98 ? -0.568 2.699 -6.912 1.00 94.19 98 LEU A C 1
ATOM 798 O O . LEU A 1 98 ? -1.571 3.411 -6.837 1.00 94.19 98 LEU A O 1
ATOM 802 N N . ILE A 1 99 ? -0.118 1.958 -5.909 1.00 94.69 99 ILE A N 1
ATOM 803 C CA . ILE A 1 99 ? -0.688 1.907 -4.566 1.00 94.69 99 ILE A CA 1
ATOM 804 C C . ILE A 1 99 ? 0.353 2.495 -3.621 1.00 94.69 99 ILE A C 1
ATOM 806 O O . ILE A 1 99 ? 1.550 2.270 -3.778 1.00 94.69 99 ILE A O 1
ATOM 810 N N . GLY A 1 100 ? -0.086 3.309 -2.672 1.00 93.62 100 GLY A N 1
ATOM 811 C CA . GLY A 1 100 ? 0.824 3.927 -1.727 1.00 93.62 100 GLY A CA 1
ATOM 812 C C . GLY A 1 100 ? 0.111 4.811 -0.723 1.00 93.62 100 GLY A C 1
ATOM 813 O O . GLY A 1 100 ? -1.108 4.995 -0.761 1.00 93.62 100 GLY A O 1
ATOM 814 N N . GLN A 1 101 ? 0.910 5.365 0.175 1.00 92.44 101 GLN A N 1
ATOM 815 C CA . GLN A 1 101 ? 0.457 6.255 1.238 1.00 92.44 101 GLN A CA 1
ATOM 816 C C . GLN A 1 101 ? 0.151 7.671 0.689 1.00 92.44 101 GLN A C 1
ATOM 818 O O . GLN A 1 101 ? 0.509 7.979 -0.457 1.00 92.44 101 GLN A O 1
ATOM 823 N N . PRO A 1 102 ? -0.545 8.552 1.442 1.00 91.31 102 PRO A N 1
ATOM 824 C CA . PRO A 1 102 ? -0.926 9.895 0.981 1.00 91.31 102 PRO A CA 1
ATOM 825 C C . PRO A 1 102 ? 0.228 10.747 0.420 1.00 91.31 102 PRO A C 1
ATOM 827 O O . PRO A 1 102 ? 0.005 11.586 -0.456 1.00 91.31 102 PRO A O 1
ATOM 830 N N . GLU A 1 103 ? 1.457 10.498 0.861 1.00 93.75 103 GLU A N 1
ATOM 831 C CA . GLU A 1 103 ? 2.713 11.094 0.403 1.00 93.75 103 GLU A CA 1
ATOM 832 C C . GLU A 1 103 ? 2.933 10.896 -1.105 1.00 93.75 103 GLU A C 1
ATOM 834 O O . GLU A 1 103 ? 3.471 11.781 -1.774 1.00 93.75 103 GLU A O 1
ATOM 839 N N . LEU A 1 104 ? 2.433 9.799 -1.689 1.00 92.88 104 LEU A N 1
ATOM 840 C CA . LEU A 1 104 ? 2.475 9.565 -3.136 1.00 92.88 104 LEU A CA 1
ATOM 841 C C . LEU A 1 104 ? 1.795 10.704 -3.910 1.00 92.88 104 LEU A C 1
ATOM 843 O O . LEU A 1 104 ? 2.240 11.091 -4.991 1.00 92.88 104 LEU A O 1
ATOM 847 N N . ARG A 1 105 ? 0.727 11.286 -3.352 1.00 90.69 105 ARG A N 1
ATOM 848 C CA . ARG A 1 105 ? 0.025 12.420 -3.964 1.00 90.69 105 ARG A CA 1
ATOM 849 C C . ARG A 1 105 ? 0.921 13.652 -4.030 1.00 90.69 105 ARG A C 1
ATOM 851 O O . ARG A 1 105 ? 0.921 14.339 -5.047 1.00 90.69 105 ARG A O 1
ATOM 858 N N . GLN A 1 106 ? 1.671 13.918 -2.963 1.00 90.56 106 GLN A N 1
ATOM 859 C CA . GLN A 1 106 ? 2.606 15.041 -2.895 1.00 90.56 106 GLN A CA 1
ATOM 860 C C . GLN A 1 106 ? 3.775 14.827 -3.862 1.00 90.56 106 GLN A C 1
ATOM 862 O O . GLN A 1 106 ? 4.131 15.738 -4.609 1.00 90.56 106 GLN A O 1
ATOM 867 N N . LEU A 1 107 ? 4.307 13.602 -3.921 1.00 90.81 107 LEU A N 1
ATOM 868 C CA . LEU A 1 107 ? 5.352 13.210 -4.865 1.00 90.81 107 LEU A CA 1
ATOM 869 C C . LEU A 1 107 ? 4.916 13.461 -6.318 1.00 90.81 107 LEU A C 1
ATOM 871 O O . LEU A 1 107 ? 5.606 14.148 -7.066 1.00 90.81 107 LEU A O 1
ATOM 875 N N . LEU A 1 108 ? 3.722 13.005 -6.706 1.00 90.94 108 LEU A N 1
ATOM 876 C CA . LEU A 1 108 ? 3.190 13.191 -8.063 1.00 90.94 108 LEU A CA 1
ATOM 877 C C . LEU A 1 108 ? 2.876 14.658 -8.422 1.00 90.94 108 LEU A C 1
ATOM 879 O O . LEU A 1 108 ? 2.741 14.981 -9.601 1.00 90.94 108 LEU A O 1
ATOM 883 N N . GLN A 1 109 ? 2.760 15.557 -7.441 1.00 90.06 109 GLN A N 1
ATOM 884 C CA . GLN A 1 109 ? 2.557 16.994 -7.673 1.00 90.06 109 GLN A CA 1
ATOM 885 C C . GLN A 1 109 ? 3.860 17.755 -7.960 1.00 90.06 109 GLN A C 1
ATOM 887 O O . GLN A 1 109 ? 3.814 18.910 -8.403 1.00 90.06 109 GLN A O 1
ATOM 892 N N . GLN A 1 110 ? 5.021 17.128 -7.750 1.00 92.00 110 GLN A N 1
ATOM 893 C CA . GLN A 1 110 ? 6.314 17.734 -8.051 1.00 92.00 110 GLN A CA 1
ATOM 894 C C . GLN A 1 110 ? 6.418 18.122 -9.531 1.00 92.00 110 GLN A C 1
ATOM 896 O O . GLN A 1 110 ? 5.929 17.425 -10.423 1.00 92.00 110 GLN A O 1
ATOM 901 N N . LYS A 1 111 ? 7.092 19.247 -9.815 1.00 89.62 111 LYS A N 1
ATOM 902 C CA . LYS A 1 111 ? 7.225 19.783 -11.183 1.00 89.62 111 LYS A CA 1
ATOM 903 C C . LYS A 1 111 ? 7.829 18.765 -12.158 1.00 89.62 111 LYS A C 1
ATOM 905 O O . LYS A 1 111 ? 7.352 18.675 -13.286 1.00 89.62 111 LYS A O 1
ATOM 910 N N . SER A 1 112 ? 8.817 17.993 -11.707 1.00 88.19 112 SER A N 1
ATOM 911 C CA . SER A 1 112 ? 9.491 16.936 -12.473 1.00 88.19 112 SER A CA 1
ATOM 912 C C . SER A 1 112 ? 8.562 15.788 -12.880 1.00 88.19 112 SER A C 1
ATOM 914 O O . SER A 1 112 ? 8.766 15.191 -13.928 1.00 88.19 112 SER A O 1
ATOM 916 N N . LEU A 1 113 ? 7.514 15.509 -12.098 1.00 90.94 113 LEU A N 1
ATOM 917 C CA . LEU A 1 113 ? 6.619 14.361 -12.291 1.00 90.94 113 LEU A CA 1
ATOM 918 C C . LEU A 1 113 ? 5.259 14.731 -12.899 1.00 90.94 113 LEU A C 1
ATOM 920 O O . LEU A 1 113 ? 4.414 13.858 -13.109 1.00 90.94 113 LEU A O 1
ATOM 924 N N . ARG A 1 114 ? 5.047 16.004 -13.261 1.00 87.88 114 ARG A N 1
ATOM 925 C CA . ARG A 1 114 ? 3.786 16.483 -13.860 1.00 87.88 114 ARG A CA 1
ATOM 926 C C . ARG A 1 114 ? 3.356 15.673 -15.083 1.00 87.88 114 ARG A C 1
ATOM 928 O O . ARG A 1 114 ? 2.168 15.404 -15.238 1.00 87.88 114 ARG A O 1
ATOM 935 N N . GLN A 1 115 ? 4.305 15.264 -15.928 1.00 87.62 115 GLN A N 1
ATOM 936 C CA . GLN A 1 115 ? 4.007 14.483 -17.134 1.00 87.62 115 GLN A CA 1
ATOM 937 C C . GLN A 1 115 ? 3.469 13.087 -16.808 1.00 87.62 115 GLN A C 1
ATOM 939 O O . GLN A 1 115 ? 2.554 12.609 -17.475 1.00 87.62 115 GLN A O 1
ATOM 944 N N . LEU A 1 116 ? 4.011 12.433 -15.776 1.00 89.19 116 LEU A N 1
ATOM 945 C CA . LEU A 1 116 ? 3.476 11.164 -15.294 1.00 89.19 116 LEU A CA 1
ATOM 946 C C . LEU A 1 116 ? 2.091 11.374 -14.678 1.00 89.19 116 LEU A C 1
ATOM 948 O O . LEU A 1 116 ? 1.155 10.657 -15.018 1.00 89.19 116 LEU A O 1
ATOM 952 N N . ALA A 1 117 ? 1.935 12.394 -13.831 1.00 89.25 117 ALA A N 1
ATOM 953 C CA . ALA A 1 117 ? 0.672 12.680 -13.160 1.00 89.25 117 ALA A CA 1
ATOM 954 C C . ALA A 1 117 ? -0.487 12.929 -14.141 1.00 89.25 117 ALA A C 1
ATOM 956 O O . ALA A 1 117 ? -1.617 12.534 -13.849 1.00 89.25 117 ALA A O 1
ATOM 957 N N . GLN A 1 118 ? -0.217 13.542 -15.299 1.00 89.62 118 GLN A N 1
ATOM 958 C CA . GLN A 1 118 ? -1.194 13.753 -16.377 1.00 89.62 118 GLN A CA 1
ATOM 959 C C . GLN A 1 118 ? -1.655 12.457 -17.059 1.00 89.62 118 GLN A C 1
ATOM 961 O O . GLN A 1 118 ? -2.740 12.429 -17.630 1.00 89.62 118 GLN A O 1
ATOM 966 N N . ARG A 1 119 ? -0.861 11.383 -16.995 1.00 90.25 119 ARG A N 1
ATOM 967 C CA . ARG A 1 119 ? -1.210 10.072 -17.566 1.00 90.25 119 ARG A CA 1
ATOM 968 C C . ARG A 1 119 ? -2.026 9.192 -16.624 1.00 90.25 119 ARG A C 1
ATOM 970 O O . ARG A 1 119 ? -2.520 8.149 -17.041 1.00 90.25 119 ARG A O 1
ATOM 977 N N . ILE A 1 120 ? -2.175 9.602 -15.367 1.00 91.31 120 ILE A N 1
ATOM 978 C CA . ILE A 1 120 ? -2.994 8.898 -14.382 1.00 91.31 120 ILE A CA 1
ATOM 979 C C . ILE A 1 120 ? -4.461 9.235 -14.653 1.00 91.31 120 ILE A C 1
ATOM 981 O O . ILE A 1 120 ? -4.926 10.324 -14.317 1.00 91.31 120 ILE A O 1
ATOM 985 N N . THR A 1 121 ? -5.179 8.294 -15.259 1.00 90.44 121 THR A N 1
ATOM 986 C CA . THR A 1 121 ? -6.586 8.454 -15.660 1.00 90.44 121 THR A CA 1
ATOM 987 C C . THR A 1 121 ? -7.561 8.334 -14.493 1.00 90.44 121 THR A C 1
ATOM 989 O O . THR A 1 121 ? -8.596 8.993 -14.491 1.00 90.44 121 THR A O 1
ATOM 992 N N . ALA A 1 122 ? -7.228 7.521 -13.490 1.00 92.19 122 ALA A N 1
ATOM 993 C CA . ALA A 1 122 ? -8.054 7.292 -12.314 1.00 92.19 122 ALA A CA 1
ATOM 994 C C . ALA A 1 122 ? -7.238 7.509 -11.040 1.00 92.19 122 ALA A C 1
ATOM 996 O O . ALA A 1 122 ? -6.114 7.026 -10.909 1.00 92.19 122 ALA A O 1
ATOM 997 N N . ARG A 1 123 ? -7.822 8.238 -10.089 1.00 92.44 123 ARG A N 1
ATOM 998 C CA . ARG A 1 123 ? -7.269 8.442 -8.750 1.00 92.44 123 ARG A CA 1
ATOM 999 C C . ARG A 1 123 ? -8.352 8.111 -7.750 1.00 92.44 123 ARG A C 1
ATOM 1001 O O . ARG A 1 123 ? -9.451 8.646 -7.845 1.00 92.44 123 ARG A O 1
ATOM 1008 N N . TYR A 1 124 ? -8.022 7.256 -6.799 1.00 93.00 124 TYR A N 1
ATOM 1009 C CA . TYR A 1 124 ? -8.935 6.875 -5.740 1.00 93.00 124 TYR A CA 1
ATOM 1010 C C . TYR A 1 124 ? -8.231 7.018 -4.397 1.00 93.00 124 TYR A C 1
ATOM 1012 O O . TYR A 1 124 ? -7.052 6.683 -4.270 1.00 93.00 124 TYR A O 1
ATOM 1020 N N . HIS A 1 125 ? -8.941 7.554 -3.412 1.00 90.69 125 HIS A N 1
ATOM 1021 C CA . HIS A 1 125 ? -8.468 7.644 -2.041 1.00 90.69 125 HIS A CA 1
ATOM 1022 C C . HIS A 1 125 ? -9.367 6.761 -1.186 1.00 90.69 125 HIS A C 1
ATOM 1024 O O . HIS A 1 125 ? -10.572 6.983 -1.133 1.00 90.69 125 HIS A O 1
ATOM 1030 N N . LEU A 1 126 ? -8.779 5.734 -0.576 1.00 91.25 126 LEU A N 1
ATOM 1031 C CA . LEU A 1 126 ? -9.488 4.870 0.358 1.00 91.25 126 LEU A CA 1
ATOM 1032 C C . LEU A 1 126 ? -9.626 5.608 1.689 1.00 91.25 126 LEU A C 1
ATOM 1034 O O . LEU A 1 126 ? -8.621 5.903 2.337 1.00 91.25 126 LEU A O 1
ATOM 1038 N N . GLU A 1 127 ? -10.864 5.904 2.066 1.00 91.94 127 GLU A N 1
ATOM 1039 C CA . GLU A 1 127 ? -11.203 6.444 3.381 1.00 91.94 127 GLU A CA 1
ATOM 1040 C C . GLU A 1 127 ? -11.399 5.308 4.400 1.00 91.94 127 GLU A C 1
ATOM 1042 O O . GLU A 1 127 ? -11.297 4.120 4.074 1.00 91.94 127 GLU A O 1
ATOM 1047 N N . GLY A 1 128 ? -11.615 5.675 5.665 1.00 94.50 128 GLY A N 1
ATOM 1048 C CA . GLY A 1 128 ? -12.006 4.710 6.689 1.00 94.50 128 GLY A CA 1
ATOM 1049 C C . GLY A 1 128 ? -13.359 4.074 6.365 1.00 94.50 128 GLY A C 1
ATOM 1050 O O . GLY A 1 128 ? -14.164 4.649 5.643 1.00 94.50 128 GLY A O 1
ATOM 1051 N N . LEU A 1 129 ? -13.602 2.887 6.919 1.00 96.94 129 LEU A N 1
ATOM 1052 C CA . LEU A 1 129 ? -14.892 2.212 6.805 1.00 96.94 129 LEU A CA 1
ATOM 1053 C C . LEU A 1 129 ? -15.990 3.017 7.503 1.00 96.94 129 LEU A C 1
ATOM 1055 O O . LEU A 1 129 ? -15.783 3.505 8.618 1.00 96.94 129 LEU A O 1
ATOM 1059 N N . GLU A 1 130 ? -17.175 3.066 6.908 1.00 97.50 130 GLU A N 1
ATOM 1060 C CA . GLU A 1 130 ? -18.364 3.629 7.536 1.00 97.50 130 GLU A CA 1
ATOM 1061 C C . GLU A 1 130 ? -18.865 2.774 8.705 1.00 97.50 130 GLU A C 1
ATOM 1063 O O . GLU A 1 130 ? -18.437 1.641 8.925 1.00 97.50 130 GLU A O 1
ATOM 1068 N N . PHE A 1 131 ? -19.759 3.323 9.529 1.00 97.44 131 PHE A N 1
ATOM 1069 C CA . PHE A 1 131 ? -20.174 2.655 10.768 1.00 97.44 131 PHE A CA 1
ATOM 1070 C C . PHE A 1 131 ? -20.752 1.245 10.544 1.00 97.44 131 PHE A C 1
ATOM 1072 O O . PHE A 1 131 ? -20.419 0.310 11.277 1.00 97.44 131 PHE A O 1
ATOM 1079 N N . ASP A 1 132 ? -21.624 1.085 9.553 1.00 97.25 132 ASP A N 1
ATOM 1080 C CA . ASP A 1 132 ? -22.218 -0.195 9.168 1.00 97.25 132 ASP A CA 1
ATOM 1081 C C . ASP A 1 132 ? -21.176 -1.159 8.584 1.00 97.25 132 ASP A C 1
ATOM 1083 O O . ASP A 1 132 ? -21.170 -2.343 8.938 1.00 97.25 132 ASP A O 1
ATOM 1087 N N . GLU A 1 133 ? -20.236 -0.645 7.791 1.00 97.56 133 GLU A N 1
ATOM 1088 C CA . GLU A 1 133 ? -19.085 -1.398 7.292 1.00 97.56 133 GLU A CA 1
ATOM 1089 C C . GLU A 1 133 ? -18.164 -1.863 8.426 1.00 97.56 133 GLU A C 1
ATOM 1091 O O . GLU A 1 133 ? -17.700 -2.999 8.399 1.00 97.56 133 GLU A O 1
ATOM 1096 N N . VAL A 1 134 ? -17.941 -1.054 9.468 1.00 97.62 134 VAL A N 1
ATOM 1097 C CA . VAL A 1 134 ? -17.180 -1.456 10.664 1.00 97.62 134 VAL A CA 1
ATOM 1098 C C . VAL A 1 134 ? -17.877 -2.595 11.398 1.00 97.62 134 VAL A C 1
ATOM 1100 O O . VAL A 1 134 ? -17.224 -3.566 11.785 1.00 97.62 134 VAL A O 1
ATOM 1103 N N . VAL A 1 135 ? -19.197 -2.510 11.583 1.00 96.25 135 VAL A N 1
ATOM 1104 C CA . VAL A 1 135 ? -19.973 -3.584 12.220 1.00 96.25 135 VAL A CA 1
ATOM 1105 C C . VAL A 1 135 ? -19.876 -4.871 11.398 1.00 96.25 135 VAL A C 1
ATOM 1107 O O . VAL A 1 135 ? -19.606 -5.940 11.955 1.00 96.25 135 VAL A O 1
ATOM 1110 N N . ALA A 1 136 ? -20.049 -4.777 10.077 1.00 95.81 136 ALA A N 1
ATOM 1111 C CA . ALA A 1 136 ? -19.916 -5.909 9.165 1.00 95.81 136 ALA A CA 1
ATOM 1112 C C . ALA A 1 136 ? -18.493 -6.490 9.183 1.00 95.81 136 ALA A C 1
ATOM 1114 O O . ALA A 1 136 ? -18.323 -7.706 9.277 1.00 95.81 136 ALA A O 1
ATOM 1115 N N . TYR A 1 137 ? -17.477 -5.628 9.177 1.00 96.25 137 TYR A N 1
ATOM 1116 C CA . TYR A 1 137 ? -16.066 -5.986 9.223 1.00 96.25 137 TYR A CA 1
ATOM 1117 C C . TYR A 1 137 ? -15.711 -6.737 10.510 1.00 96.25 137 TYR A C 1
ATOM 1119 O O . TYR A 1 137 ? -15.155 -7.834 10.442 1.00 96.25 137 TYR A O 1
ATOM 1127 N N . VAL A 1 138 ? -16.074 -6.210 11.686 1.00 95.56 138 VAL A N 1
ATOM 1128 C CA . VAL A 1 138 ? -15.805 -6.880 12.970 1.00 95.56 138 VAL A CA 1
ATOM 1129 C C . VAL A 1 138 ? -16.525 -8.225 13.034 1.00 95.56 138 VAL A C 1
ATOM 1131 O O . VAL A 1 138 ? -15.917 -9.229 13.405 1.00 95.56 138 VAL A O 1
ATOM 1134 N N . LYS A 1 139 ? -17.796 -8.280 12.616 1.00 93.94 139 LYS A N 1
ATOM 1135 C CA . LYS A 1 139 ? -18.567 -9.529 12.566 1.00 93.94 139 LYS A CA 1
ATOM 1136 C C . LYS A 1 139 ? -17.907 -10.565 11.655 1.00 93.94 139 LYS A C 1
ATOM 1138 O O . LYS A 1 139 ? -17.767 -11.721 12.049 1.00 93.94 139 LYS A O 1
ATOM 1143 N N . PHE A 1 140 ? -17.477 -10.154 10.464 1.00 94.19 140 PHE A N 1
ATOM 1144 C CA . PHE A 1 140 ? -16.768 -11.021 9.530 1.00 94.19 140 PHE A CA 1
ATOM 1145 C C . PHE A 1 140 ? -15.468 -11.549 10.149 1.00 94.19 140 PHE A C 1
ATOM 1147 O O . PHE A 1 140 ? -15.260 -12.759 10.192 1.00 94.19 140 PHE A O 1
ATOM 1154 N N . ARG A 1 141 ? -14.629 -10.678 10.721 1.00 94.00 141 ARG A N 1
ATOM 1155 C CA . ARG A 1 141 ? -13.362 -11.072 11.363 1.00 94.00 141 ARG A CA 1
ATOM 1156 C C . ARG A 1 141 ? -13.568 -12.057 12.518 1.00 94.00 141 ARG A C 1
ATOM 1158 O O . ARG A 1 141 ? -12.825 -13.030 12.612 1.00 94.00 141 ARG A O 1
ATOM 1165 N N . LEU A 1 142 ? -14.592 -11.849 13.348 1.00 93.00 142 LEU A N 1
ATOM 1166 C CA . LEU A 1 142 ? -14.965 -12.789 14.411 1.00 93.00 142 LEU A CA 1
ATOM 1167 C C . LEU A 1 142 ? -15.413 -14.143 13.850 1.00 93.00 142 LEU A C 1
ATOM 1169 O O . LEU A 1 142 ? -15.000 -15.173 14.377 1.00 93.00 142 LEU A O 1
ATOM 1173 N N . SER A 1 143 ? -16.184 -14.152 12.757 1.00 92.25 143 SER A N 1
ATOM 1174 C CA . SER A 1 143 ? -16.623 -15.399 12.117 1.00 92.25 143 SER A CA 1
ATOM 1175 C C . SER A 1 143 ? -15.451 -16.228 11.581 1.00 92.25 143 SER A C 1
ATOM 1177 O O . SER A 1 143 ? -15.427 -17.443 11.763 1.00 92.25 143 SER A O 1
ATOM 1179 N N . ILE A 1 144 ? -14.425 -15.573 11.021 1.00 91.75 144 ILE A N 1
ATOM 1180 C CA . ILE A 1 144 ? -13.188 -16.234 10.577 1.00 91.75 144 ILE A CA 1
ATOM 1181 C C . ILE A 1 144 ? -12.423 -16.839 11.765 1.00 91.75 144 ILE A C 1
ATOM 1183 O O . ILE A 1 144 ? -11.817 -17.897 11.631 1.00 91.75 144 ILE A O 1
ATOM 1187 N N . ALA A 1 145 ? -12.493 -16.214 12.942 1.00 88.06 145 ALA A N 1
ATOM 1188 C CA . ALA A 1 145 ? -11.914 -16.735 14.181 1.00 88.06 145 ALA A CA 1
ATOM 1189 C C . ALA A 1 145 ? -12.773 -17.824 14.869 1.00 88.06 145 ALA A C 1
ATOM 1191 O O . ALA A 1 145 ? -12.439 -18.258 15.969 1.00 88.06 145 ALA A O 1
ATOM 1192 N N . GLY A 1 146 ? -13.887 -18.255 14.261 1.00 86.25 146 GLY A N 1
ATOM 1193 C CA . GLY A 1 146 ? -14.816 -19.244 14.829 1.00 86.25 146 GLY A CA 1
ATOM 1194 C C . GLY A 1 146 ? -15.825 -18.672 15.836 1.00 86.25 146 GLY A C 1
ATOM 1195 O O . GLY A 1 146 ? -16.594 -19.416 16.447 1.00 86.25 146 GLY A O 1
ATOM 1196 N N . GLY A 1 147 ? -15.852 -17.350 16.017 1.00 80.25 147 GLY A N 1
ATOM 1197 C CA . GLY A 1 147 ? -16.791 -16.654 16.887 1.00 80.25 147 GLY A CA 1
ATOM 1198 C C . GLY A 1 147 ? -18.098 -16.317 16.168 1.00 80.25 147 GLY A C 1
ATOM 1199 O O . GLY A 1 147 ? -18.155 -15.367 15.397 1.00 80.25 147 GLY A O 1
ATOM 1200 N N . ASN A 1 148 ? -19.176 -17.044 16.478 1.00 70.75 148 ASN A N 1
ATOM 1201 C CA . ASN A 1 148 ? -20.511 -16.797 15.902 1.00 70.75 148 ASN A CA 1
ATOM 1202 C C . ASN A 1 148 ? -21.466 -16.025 16.826 1.00 70.75 148 ASN A C 1
ATOM 1204 O O . ASN A 1 148 ? -22.612 -15.763 16.459 1.00 70.75 148 ASN A O 1
ATOM 1208 N N . ARG A 1 149 ? -21.022 -15.664 18.034 1.00 79.12 149 ARG A N 1
ATOM 1209 C CA . ARG A 1 149 ? -21.829 -14.904 18.997 1.00 79.12 149 ARG A CA 1
ATOM 1210 C C . ARG A 1 149 ? -21.519 -13.409 18.892 1.00 79.12 149 ARG A C 1
ATOM 1212 O O . ARG A 1 149 ? -20.360 -13.053 18.674 1.00 79.12 149 ARG A O 1
ATOM 1219 N N . PRO A 1 150 ? -22.514 -12.526 19.073 1.00 81.19 150 PRO A N 1
ATOM 1220 C CA . PRO A 1 150 ? -22.271 -11.092 19.158 1.00 81.19 150 PRO A CA 1
ATOM 1221 C C . PRO A 1 150 ? -21.521 -10.781 20.460 1.00 81.19 150 PRO A C 1
ATOM 1223 O O . PRO A 1 150 ? -22.129 -10.644 21.515 1.00 81.19 150 PRO A O 1
ATOM 1226 N N . LEU A 1 151 ? -20.188 -10.720 20.389 1.00 90.94 151 LEU A N 1
ATOM 1227 C CA . LEU A 1 151 ? -19.334 -10.427 21.547 1.00 90.94 151 LEU A CA 1
ATOM 1228 C C . LEU A 1 151 ? -19.326 -8.946 21.915 1.00 90.94 151 LEU A C 1
ATOM 1230 O O . LEU A 1 151 ? -19.046 -8.612 23.055 1.00 90.94 151 LEU A O 1
ATOM 1234 N N . PHE A 1 152 ? -19.604 -8.060 20.962 1.00 95.19 152 PHE A N 1
ATOM 1235 C CA . PHE A 1 152 ? -19.601 -6.619 21.177 1.00 95.19 152 PHE A CA 1
ATOM 1236 C C . PHE A 1 152 ? -21.022 -6.082 21.113 1.00 95.19 152 PHE A C 1
ATOM 1238 O O . PHE A 1 152 ? -21.741 -6.332 20.142 1.00 95.19 152 PHE A O 1
ATOM 1245 N N . ASP A 1 153 ? -21.406 -5.299 22.116 1.00 95.00 153 ASP A N 1
ATOM 1246 C CA . ASP A 1 153 ? -22.699 -4.630 22.100 1.00 95.00 153 ASP A CA 1
ATOM 1247 C C . ASP A 1 153 ? -22.711 -3.401 21.162 1.00 95.00 153 ASP A C 1
ATOM 1249 O O . ASP A 1 153 ? -21.685 -2.917 20.665 1.00 95.00 153 ASP A O 1
ATOM 1253 N N . ALA A 1 154 ? -23.903 -2.855 20.915 1.00 94.75 154 ALA A N 1
ATOM 1254 C CA . ALA A 1 154 ? -24.065 -1.696 20.039 1.00 94.75 154 ALA A CA 1
ATOM 1255 C C . ALA A 1 154 ? -23.343 -0.435 20.560 1.00 94.75 154 ALA A C 1
ATOM 1257 O O . ALA A 1 154 ? -22.951 0.436 19.779 1.00 94.75 154 ALA A O 1
ATOM 1258 N N . SER A 1 155 ? -23.173 -0.305 21.877 1.00 95.69 155 SER A N 1
ATOM 1259 C CA . SER A 1 155 ? -22.505 0.835 22.505 1.00 95.69 155 SER A CA 1
ATOM 1260 C C . SER A 1 155 ? -20.978 0.759 22.360 1.00 95.69 155 SER A C 1
ATOM 1262 O O . SER A 1 155 ? -20.339 1.789 22.117 1.00 95.69 155 SER A O 1
ATOM 1264 N N . ALA A 1 156 ? -20.421 -0.451 22.423 1.00 96.69 156 ALA A N 1
ATOM 1265 C CA . ALA A 1 156 ? -19.038 -0.791 22.145 1.00 96.69 156 ALA A CA 1
ATOM 1266 C C . ALA A 1 156 ? -18.712 -0.519 20.676 1.00 96.69 156 ALA A C 1
ATOM 1268 O O . ALA A 1 156 ? -17.774 0.223 20.399 1.00 96.69 156 ALA A O 1
ATOM 1269 N N . MET A 1 157 ? -19.538 -1.006 19.743 1.00 97.25 157 MET A N 1
ATOM 1270 C CA . MET A 1 157 ? -19.361 -0.763 18.304 1.00 97.25 157 MET A CA 1
ATOM 1271 C C . MET A 1 157 ? -19.354 0.730 17.953 1.00 97.25 157 MET A C 1
ATOM 1273 O O . MET A 1 157 ? -18.458 1.204 17.255 1.00 97.25 157 MET A O 1
ATOM 1277 N N . LYS A 1 158 ? -20.294 1.514 18.505 1.00 97.06 158 LYS A N 1
ATOM 1278 C CA . LYS A 1 158 ? -20.317 2.979 18.321 1.00 97.06 158 LYS A CA 1
ATOM 1279 C C . LYS A 1 158 ? -19.047 3.652 18.838 1.00 97.06 158 LYS A C 1
ATOM 1281 O O . LYS A 1 158 ? -18.587 4.630 18.249 1.00 97.06 158 LYS A O 1
ATOM 1286 N N . LEU A 1 159 ? -18.502 3.172 19.958 1.00 96.75 159 LEU A N 1
ATOM 1287 C CA . LEU A 1 159 ? -17.264 3.715 20.507 1.00 96.75 159 LEU A CA 1
ATOM 1288 C C . LEU A 1 159 ? -16.044 3.291 19.679 1.00 96.75 159 LEU A C 1
ATOM 1290 O O . LEU A 1 159 ? -15.182 4.130 19.443 1.00 96.75 159 LEU A O 1
ATOM 1294 N N . ILE A 1 160 ? -15.995 2.046 19.200 1.00 97.00 160 ILE A N 1
ATOM 1295 C CA . ILE A 1 160 ? -14.935 1.546 18.315 1.00 97.00 160 ILE A CA 1
ATOM 1296 C C . ILE A 1 160 ? -14.861 2.401 17.054 1.00 97.00 160 ILE A C 1
ATOM 1298 O O . ILE A 1 160 ? -13.799 2.944 16.766 1.00 97.00 160 ILE A O 1
ATOM 1302 N N . TYR A 1 161 ? -15.980 2.604 16.354 1.00 97.31 161 TYR A N 1
ATOM 1303 C CA . TYR A 1 161 ? -16.014 3.459 15.165 1.00 97.31 161 TYR A CA 1
ATOM 1304 C C . TYR A 1 161 ? -15.512 4.877 15.472 1.00 97.31 161 TYR A C 1
ATOM 1306 O O . TYR A 1 161 ? -14.596 5.365 14.818 1.00 97.31 161 TYR A O 1
ATOM 1314 N N . ARG A 1 162 ? -16.012 5.502 16.548 1.00 95.62 162 ARG A N 1
ATOM 1315 C CA . ARG A 1 162 ? -15.599 6.859 16.942 1.00 95.62 162 ARG A CA 1
ATOM 1316 C C . ARG A 1 162 ? -14.109 6.978 17.264 1.00 95.62 162 ARG A C 1
ATOM 1318 O O . ARG A 1 162 ? -13.511 8.000 16.958 1.00 95.62 162 ARG A O 1
ATOM 1325 N N . LEU A 1 163 ? -13.532 5.985 17.940 1.00 94.75 163 LEU A N 1
ATOM 1326 C CA . LEU A 1 163 ? -12.124 6.017 18.345 1.00 94.75 163 LEU A CA 1
ATOM 1327 C C . LEU A 1 163 ? -11.166 5.673 17.200 1.00 94.75 163 LEU A C 1
ATOM 1329 O O . LEU A 1 163 ? -10.006 6.064 17.251 1.00 94.75 163 LEU A O 1
ATOM 1333 N N . THR A 1 164 ? -11.632 4.922 16.205 1.00 95.50 164 THR A N 1
ATOM 1334 C CA . THR A 1 164 ? -10.791 4.408 15.113 1.00 95.50 164 THR A CA 1
ATOM 1335 C C . THR A 1 164 ? -10.967 5.177 13.811 1.00 95.50 164 THR A C 1
ATOM 1337 O O . THR A 1 164 ? -10.132 5.034 12.923 1.00 95.50 164 THR A O 1
ATOM 1340 N N . GLY A 1 165 ? -12.047 5.953 13.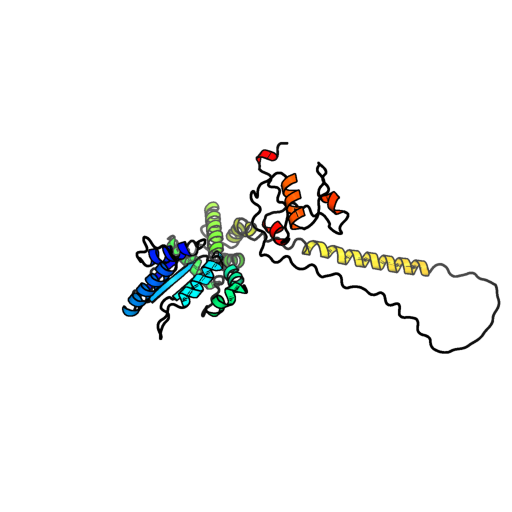670 1.00 94.62 165 GLY A N 1
ATOM 1341 C CA . GLY A 1 165 ? -12.396 6.634 12.423 1.00 94.62 165 GLY A CA 1
ATOM 1342 C C . GLY A 1 165 ? -12.626 5.667 11.262 1.00 94.62 165 GLY A C 1
ATOM 1343 O O . GLY A 1 165 ? -12.336 6.012 10.125 1.00 94.62 165 GLY A O 1
ATOM 1344 N N . GLY A 1 166 ? -13.033 4.424 11.547 1.00 96.19 166 GLY A N 1
ATOM 1345 C CA . GLY A 1 166 ? -13.216 3.407 10.512 1.00 96.19 166 GLY A CA 1
ATOM 1346 C C . GLY A 1 166 ? -11.928 2.737 10.025 1.00 96.19 166 GLY A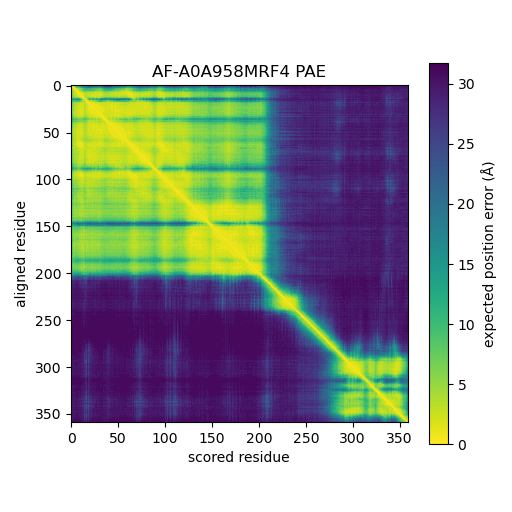 C 1
ATOM 1347 O O . GLY A 1 166 ? -11.987 1.891 9.138 1.00 96.19 166 GLY A O 1
ATOM 1348 N N . ILE A 1 167 ? -10.756 3.068 10.582 1.00 95.38 167 ILE A N 1
ATOM 1349 C CA . ILE A 1 167 ? -9.469 2.540 10.105 1.00 95.38 167 ILE A CA 1
ATOM 1350 C C . ILE A 1 167 ? -9.309 1.065 10.525 1.00 95.38 167 ILE A C 1
ATOM 1352 O O . ILE A 1 167 ? -9.136 0.795 11.721 1.00 95.38 167 ILE A O 1
ATOM 1356 N N . PRO A 1 168 ? -9.256 0.091 9.588 1.00 95.81 168 PRO A N 1
ATOM 1357 C CA . PRO A 1 168 ? -9.250 -1.343 9.913 1.00 95.81 168 PRO A CA 1
ATOM 1358 C C . PRO A 1 168 ? -8.125 -1.778 10.858 1.00 95.81 168 PRO A C 1
ATOM 1360 O O . PRO A 1 168 ? -8.334 -2.591 11.759 1.00 95.81 168 PRO A O 1
ATOM 1363 N N . ARG A 1 169 ? -6.925 -1.203 10.698 1.00 94.25 169 ARG A N 1
ATOM 1364 C CA . ARG A 1 169 ? -5.771 -1.476 11.570 1.00 94.25 169 ARG A CA 1
ATOM 1365 C C . ARG A 1 169 ? -6.060 -1.101 13.025 1.00 94.25 169 ARG A C 1
ATOM 1367 O O . ARG A 1 169 ? -5.756 -1.887 13.919 1.00 94.25 169 ARG A O 1
ATOM 1374 N N . LEU A 1 170 ? -6.654 0.072 13.249 1.00 95.25 170 LEU A N 1
ATOM 1375 C CA . LEU A 1 170 ? -7.012 0.551 14.584 1.00 95.25 170 LEU A CA 1
ATOM 1376 C C . LEU A 1 170 ? -8.204 -0.222 15.152 1.00 95.25 170 LEU A C 1
ATOM 1378 O O . LEU A 1 170 ? -8.202 -0.534 16.339 1.00 95.25 170 LEU A O 1
ATOM 1382 N N . ILE A 1 171 ? -9.180 -0.579 14.309 1.00 96.69 171 ILE A N 1
ATOM 1383 C CA . ILE A 1 171 ? -10.311 -1.436 14.691 1.00 96.69 171 ILE A CA 1
ATOM 1384 C C . ILE A 1 171 ? -9.805 -2.763 15.241 1.00 96.69 171 ILE A C 1
ATOM 1386 O O . ILE A 1 171 ? -10.171 -3.117 16.358 1.00 96.69 171 ILE A O 1
ATOM 1390 N N . ASN A 1 172 ? -8.937 -3.461 14.503 1.00 95.88 172 ASN A N 1
ATOM 1391 C CA . ASN A 1 172 ? -8.379 -4.741 14.943 1.00 95.88 172 ASN A CA 1
ATOM 1392 C C . ASN A 1 172 ? -7.670 -4.594 16.288 1.00 95.88 172 ASN A C 1
ATOM 1394 O O . ASN A 1 172 ? -8.003 -5.280 17.243 1.00 95.88 172 ASN A O 1
ATOM 1398 N N . LEU A 1 173 ? -6.761 -3.628 16.387 1.00 95.56 173 LEU A N 1
ATOM 1399 C CA . LEU A 1 173 ? -5.963 -3.399 17.584 1.00 95.56 173 LEU A CA 1
ATOM 1400 C C . LEU A 1 173 ? -6.823 -3.050 18.815 1.00 95.56 173 LEU A C 1
ATOM 1402 O O . LEU A 1 173 ? -6.560 -3.536 19.918 1.00 95.56 173 LEU A O 1
ATOM 1406 N N . LEU A 1 174 ? -7.877 -2.249 18.638 1.00 96.12 174 LEU A N 1
ATOM 1407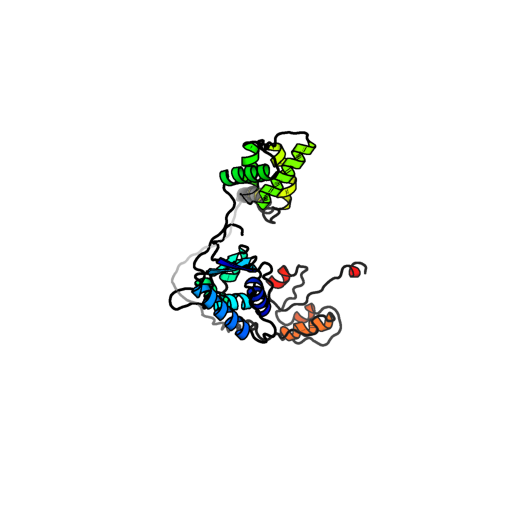 C CA . LEU A 1 174 ? -8.817 -1.927 19.709 1.00 96.12 174 LEU A CA 1
ATOM 1408 C C . LEU A 1 174 ? -9.678 -3.139 20.093 1.00 96.12 174 LEU A C 1
ATOM 1410 O O . LEU A 1 174 ? -9.898 -3.376 21.283 1.00 96.12 174 LEU A O 1
ATOM 1414 N N . CYS A 1 175 ? -10.156 -3.906 19.110 1.00 95.62 175 CYS A N 1
ATOM 1415 C CA . CYS A 1 175 ? -10.950 -5.113 19.338 1.00 95.62 175 CYS A CA 1
ATOM 1416 C C . CYS A 1 175 ? -10.134 -6.186 20.062 1.00 95.62 175 CYS A C 1
ATOM 1418 O O . CYS A 1 175 ? -10.610 -6.718 21.061 1.00 95.62 175 CYS A O 1
ATOM 1420 N N . ASP A 1 176 ? -8.897 -6.435 19.634 1.00 94.75 176 ASP A N 1
ATOM 1421 C CA . ASP A 1 176 ? -7.983 -7.405 20.242 1.00 94.75 176 ASP A CA 1
ATOM 1422 C C . ASP A 1 176 ? -7.728 -7.062 21.714 1.00 94.75 176 ASP A C 1
ATOM 1424 O O . ASP A 1 176 ? -7.880 -7.904 22.602 1.00 94.75 176 ASP A O 1
ATOM 1428 N N . ARG A 1 177 ? -7.425 -5.790 22.016 1.00 95.44 177 ARG A N 1
ATOM 1429 C CA . ARG A 1 177 ? -7.236 -5.354 23.406 1.00 95.44 177 ARG A CA 1
ATOM 1430 C C . ARG A 1 177 ? -8.525 -5.442 24.227 1.00 95.44 177 ARG A C 1
ATOM 1432 O O . ARG A 1 177 ? -8.474 -5.784 25.410 1.00 95.44 177 ARG A O 1
ATOM 1439 N N . SER A 1 178 ? -9.672 -5.151 23.618 1.00 95.94 178 SER A N 1
ATOM 1440 C CA . SER A 1 178 ? -10.976 -5.265 24.281 1.00 95.94 178 SER A CA 1
ATOM 1441 C C . SER A 1 178 ? -11.304 -6.720 24.622 1.00 95.94 178 SER A C 1
ATOM 1443 O O . SER A 1 178 ? -11.731 -6.995 25.740 1.00 95.94 178 SER A O 1
ATOM 1445 N N . LEU A 1 179 ? -11.029 -7.655 23.708 1.00 94.50 179 LEU A N 1
ATOM 1446 C CA . LEU A 1 179 ? -11.190 -9.096 23.919 1.00 94.50 179 LEU A CA 1
ATOM 1447 C C . LEU A 1 179 ? -10.288 -9.604 25.052 1.00 94.50 179 LEU A C 1
ATOM 1449 O O . LEU A 1 179 ? -10.768 -10.298 25.943 1.00 94.50 179 LEU A O 1
ATOM 1453 N N . LEU A 1 180 ? -9.015 -9.193 25.087 1.00 94.12 180 LEU A N 1
ATOM 1454 C CA . LEU A 1 180 ? -8.095 -9.528 26.186 1.00 94.12 180 LEU A CA 1
ATOM 1455 C C . LEU A 1 180 ? -8.560 -8.966 27.539 1.00 94.12 180 LEU A C 1
ATOM 1457 O O . LEU A 1 180 ? -8.429 -9.614 28.579 1.00 94.12 180 LEU A O 1
ATOM 1461 N N . THR A 1 181 ? -9.128 -7.759 27.537 1.00 94.00 181 THR A N 1
ATOM 1462 C CA . THR A 1 181 ? -9.666 -7.138 28.752 1.00 94.00 181 THR A CA 1
ATOM 1463 C C . THR A 1 181 ? -10.901 -7.887 29.245 1.00 94.00 181 THR A C 1
ATOM 1465 O O . THR A 1 181 ? -10.984 -8.187 30.430 1.00 94.00 181 THR A O 1
ATOM 1468 N N . ALA A 1 182 ? -11.825 -8.240 28.349 1.00 93.62 182 ALA A N 1
ATOM 1469 C CA . ALA A 1 182 ? -13.008 -9.022 28.695 1.00 93.62 182 ALA A CA 1
ATOM 1470 C C . ALA A 1 182 ? -12.628 -10.405 29.234 1.00 93.62 182 ALA A C 1
ATOM 1472 O O . ALA A 1 182 ? -13.149 -10.819 30.264 1.00 93.62 182 ALA A O 1
ATOM 1473 N N . TYR A 1 183 ? -11.652 -11.066 28.603 1.00 93.25 183 TYR A N 1
ATOM 1474 C CA . TYR A 1 183 ? -11.133 -12.353 29.061 1.00 93.25 183 TYR A CA 1
ATOM 1475 C C . TYR A 1 183 ? -10.549 -12.276 30.477 1.00 93.25 183 TYR A C 1
ATOM 1477 O O . TYR A 1 183 ? -10.891 -13.094 31.323 1.00 93.25 183 TYR A O 1
ATOM 1485 N N . SER A 1 184 ? -9.730 -11.260 30.776 1.00 93.81 184 SER A N 1
ATOM 1486 C CA . SER A 1 184 ? -9.154 -11.095 32.124 1.00 93.81 184 SER A CA 1
ATOM 1487 C C . SER A 1 184 ? -10.178 -10.721 33.204 1.00 93.81 184 SER A C 1
ATOM 1489 O O . SER A 1 184 ? -9.883 -10.841 34.389 1.00 93.81 184 SER A O 1
ATOM 1491 N N . GLN A 1 185 ? -11.369 -10.270 32.806 1.00 93.00 185 GLN A N 1
ATOM 1492 C CA . GLN A 1 185 ? -12.490 -9.943 33.691 1.00 93.00 185 GLN A CA 1
ATOM 1493 C C . GLN A 1 185 ? -13.571 -11.032 33.708 1.00 93.00 185 GLN A C 1
ATOM 1495 O O . GLN A 1 185 ? -14.632 -10.803 34.282 1.00 93.00 185 GLN A O 1
ATOM 1500 N N . GLU A 1 186 ? -13.333 -12.170 33.044 1.00 92.56 186 GLU A N 1
ATOM 1501 C CA . GLU A 1 186 ? -14.310 -13.254 32.867 1.00 92.56 186 GLU A CA 1
ATOM 1502 C C . GLU A 1 186 ? -15.652 -12.772 32.274 1.00 92.56 186 GLU A C 1
ATOM 1504 O O . GLU A 1 186 ? -16.714 -13.347 32.506 1.00 92.56 186 GLU A O 1
ATOM 1509 N N . SER A 1 187 ? -15.617 -11.702 31.472 1.00 90.19 187 SER A N 1
ATOM 1510 C CA . SER A 1 187 ? -16.802 -11.151 30.817 1.00 90.19 187 SER A CA 1
ATOM 1511 C C . SER A 1 187 ? -17.042 -11.809 29.460 1.00 90.19 187 SER A C 1
ATOM 1513 O O . SER A 1 187 ? -16.167 -11.839 28.594 1.00 90.19 187 SER A O 1
ATOM 1515 N N . HIS A 1 188 ? -18.275 -12.262 29.234 1.00 88.12 188 HIS A N 1
ATOM 1516 C CA . HIS A 1 188 ? -18.717 -12.832 27.958 1.00 88.12 188 HIS A CA 1
ATOM 1517 C C . HIS A 1 188 ? -19.235 -11.790 26.950 1.00 88.12 188 HIS A C 1
ATOM 1519 O O . HIS A 1 188 ? -19.568 -12.155 25.822 1.00 88.12 188 HIS A O 1
ATOM 1525 N N . SER A 1 189 ? -19.311 -10.514 27.342 1.00 92.00 189 SER A N 1
ATOM 1526 C CA . SER A 1 189 ? -19.745 -9.405 26.486 1.00 92.00 189 SER A CA 1
ATOM 1527 C C . SER A 1 189 ? -18.806 -8.210 26.631 1.00 92.00 189 SER A C 1
ATOM 1529 O O . SER A 1 189 ? -18.356 -7.872 27.726 1.00 92.00 189 SER A O 1
ATOM 1531 N N . ILE A 1 190 ? -18.528 -7.552 25.513 1.00 95.88 190 ILE A N 1
ATOM 1532 C CA . ILE A 1 190 ? -17.712 -6.349 25.420 1.00 95.88 190 ILE A CA 1
ATOM 1533 C C . ILE A 1 190 ? -18.646 -5.156 25.307 1.00 95.88 190 ILE A C 1
ATOM 1535 O O . ILE A 1 190 ? -19.322 -4.964 24.292 1.00 95.88 190 ILE A O 1
ATOM 1539 N N . ASP A 1 191 ? -18.647 -4.352 26.361 1.00 95.06 191 ASP A N 1
ATOM 1540 C CA . ASP A 1 191 ? -19.418 -3.125 26.457 1.00 95.06 191 ASP A CA 1
ATOM 1541 C C . ASP A 1 191 ? -18.559 -1.882 26.178 1.00 95.06 191 ASP A C 1
ATOM 1543 O O . ASP A 1 191 ? -17.344 -1.926 25.932 1.00 95.06 191 ASP A O 1
ATOM 1547 N N . ARG A 1 192 ? -19.203 -0.717 26.238 1.00 96.12 192 ARG A N 1
ATOM 1548 C CA . ARG A 1 192 ? -18.523 0.572 26.099 1.00 96.12 192 ARG A CA 1
ATOM 1549 C C . ARG A 1 192 ? -17.402 0.781 27.126 1.00 96.12 192 ARG A C 1
ATOM 1551 O O . ARG A 1 192 ? -16.439 1.483 26.811 1.00 96.12 192 ARG A O 1
ATOM 1558 N N . ALA A 1 193 ? -17.523 0.263 28.348 1.00 95.00 193 ALA A N 1
ATOM 1559 C CA . ALA A 1 193 ? -16.544 0.489 29.408 1.00 95.00 193 ALA A CA 1
ATOM 1560 C C . ALA A 1 193 ? -15.240 -0.268 29.128 1.00 95.00 193 ALA A C 1
ATOM 1562 O O . ALA A 1 193 ? -14.162 0.328 29.223 1.00 95.00 193 ALA A O 1
ATOM 1563 N N . ILE A 1 194 ? -15.344 -1.526 28.691 1.00 95.44 194 ILE A N 1
ATOM 1564 C CA . ILE A 1 194 ? -14.211 -2.353 28.264 1.00 95.44 194 ILE A CA 1
ATOM 1565 C C . ILE A 1 194 ? -13.493 -1.696 27.081 1.00 95.44 194 ILE A C 1
ATOM 1567 O O . ILE A 1 194 ? -12.282 -1.478 27.146 1.00 95.44 194 ILE A O 1
ATOM 1571 N N . VAL A 1 195 ? -14.232 -1.270 26.048 1.00 96.38 195 VAL A N 1
ATOM 1572 C CA . VAL A 1 195 ? -13.646 -0.568 24.890 1.00 96.38 195 VAL A CA 1
ATOM 1573 C C . VAL A 1 195 ? -12.971 0.737 25.309 1.00 96.38 195 VAL A C 1
ATOM 1575 O O . VAL A 1 195 ? -11.885 1.058 24.833 1.00 96.38 195 VAL A O 1
ATOM 1578 N N . LYS A 1 196 ? -13.576 1.508 26.221 1.00 94.81 196 LYS A N 1
ATOM 1579 C CA . LYS A 1 196 ? -12.983 2.758 26.721 1.00 94.81 196 LYS A CA 1
ATOM 1580 C C . LYS A 1 196 ? -11.670 2.502 27.461 1.00 94.81 196 LYS A C 1
ATOM 1582 O O . LYS A 1 196 ? -10.745 3.304 27.333 1.00 94.81 196 LYS A O 1
ATOM 1587 N N . LYS A 1 197 ? -11.588 1.419 28.239 1.00 92.50 197 LYS A N 1
ATOM 1588 C CA . LYS A 1 197 ? -10.361 1.011 28.929 1.00 92.50 197 LYS A CA 1
ATOM 1589 C C . LYS A 1 197 ? -9.289 0.592 27.920 1.00 92.50 197 LYS A C 1
ATOM 1591 O O . LYS A 1 197 ? -8.212 1.180 27.927 1.00 92.50 197 LYS A O 1
ATOM 1596 N N . ALA A 1 198 ? -9.626 -0.299 26.990 1.00 93.00 198 ALA A N 1
ATOM 1597 C CA . ALA A 1 198 ? -8.732 -0.731 25.918 1.00 93.00 198 ALA A CA 1
ATOM 1598 C C . ALA A 1 198 ? -8.229 0.450 25.066 1.00 93.00 198 ALA A C 1
ATOM 1600 O O . ALA A 1 198 ? -7.040 0.568 24.788 1.00 93.00 198 ALA A O 1
ATOM 1601 N N . GLY A 1 199 ? -9.109 1.391 24.716 1.00 90.88 199 GLY A N 1
ATOM 1602 C CA . GLY A 1 199 ? -8.750 2.584 23.949 1.00 90.88 199 GLY A CA 1
ATOM 1603 C C . GLY A 1 199 ? -7.724 3.470 24.655 1.00 90.88 199 GLY A C 1
ATOM 1604 O O . GLY A 1 199 ? -6.827 4.000 24.004 1.00 90.88 199 GLY A O 1
ATOM 1605 N N . LYS A 1 200 ? -7.787 3.586 25.988 1.00 88.56 200 LYS A N 1
ATOM 1606 C CA . LYS A 1 200 ? -6.769 4.330 26.744 1.00 88.56 200 LYS A CA 1
ATOM 1607 C C . LYS A 1 200 ? -5.389 3.684 26.671 1.00 88.56 200 LYS A C 1
ATOM 1609 O O . LYS A 1 200 ? -4.397 4.404 26.682 1.00 88.56 200 LYS A O 1
ATOM 1614 N N . GLU A 1 201 ? -5.339 2.359 26.613 1.00 83.50 201 GLU A N 1
ATOM 1615 C CA . GLU A 1 201 ? -4.091 1.597 26.588 1.00 83.50 201 GLU A CA 1
ATOM 1616 C C . GLU A 1 201 ? -3.432 1.602 25.211 1.00 83.50 201 GLU A C 1
ATOM 1618 O O . GLU A 1 201 ? -2.207 1.581 25.142 1.00 83.50 201 GLU A O 1
ATOM 1623 N N . VAL A 1 202 ? -4.217 1.631 24.124 1.00 84.12 202 VAL A N 1
ATOM 1624 C CA . VAL A 1 202 ? -3.657 1.445 22.776 1.00 84.12 202 VAL A CA 1
ATOM 1625 C C . VAL A 1 202 ? -3.851 2.615 21.820 1.00 84.12 202 VAL A C 1
ATOM 1627 O O . VAL A 1 202 ? -3.025 2.785 20.938 1.00 84.12 202 VAL A O 1
ATOM 1630 N N . ILE A 1 203 ? -4.867 3.465 21.988 1.00 74.81 203 ILE A N 1
ATOM 1631 C CA . ILE A 1 203 ? -5.094 4.613 21.089 1.00 74.81 203 ILE A CA 1
ATOM 1632 C C . ILE A 1 203 ? -4.452 5.887 21.639 1.00 74.81 203 ILE A C 1
ATOM 1634 O O . ILE A 1 203 ? -3.821 6.624 20.887 1.00 74.81 203 ILE A O 1
ATOM 1638 N N . THR A 1 204 ? -4.528 6.132 22.950 1.00 65.50 204 THR A N 1
ATOM 1639 C CA . THR A 1 204 ? -3.873 7.300 23.569 1.00 65.50 204 THR A CA 1
ATOM 1640 C C . THR A 1 204 ? -2.361 7.372 23.301 1.00 65.50 204 THR A C 1
ATOM 1642 O O . THR A 1 204 ? -1.873 8.481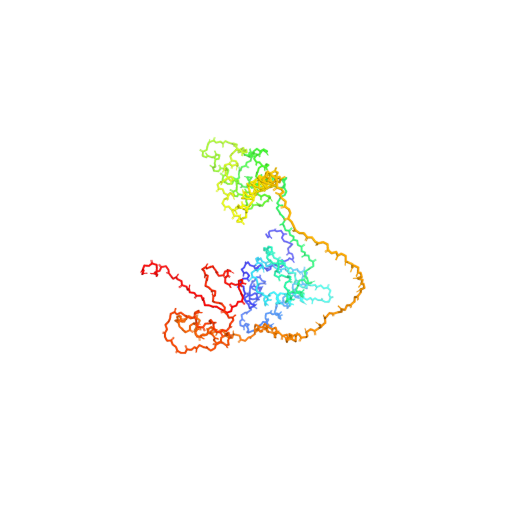 23.104 1.00 65.50 204 THR A O 1
ATOM 1645 N N . PRO A 1 205 ? -1.600 6.259 23.233 1.00 58.09 205 PRO A N 1
ATOM 1646 C CA . PRO A 1 205 ? -0.195 6.309 22.821 1.00 58.09 205 PRO A CA 1
ATOM 1647 C C . PRO A 1 205 ? 0.017 6.595 21.324 1.00 58.09 205 PRO A C 1
ATOM 1649 O O . PRO A 1 205 ? 1.072 7.096 20.957 1.00 58.09 205 PRO A O 1
ATOM 1652 N N . LEU A 1 206 ? -0.957 6.284 20.459 1.00 54.16 206 LEU A N 1
ATOM 1653 C CA . LEU A 1 206 ? -0.844 6.421 18.997 1.00 54.16 206 LEU A CA 1
ATOM 1654 C C . LEU A 1 206 ? -1.279 7.802 18.480 1.00 54.16 206 LEU A C 1
ATOM 1656 O O . LEU A 1 206 ? -0.873 8.201 17.395 1.00 54.16 206 LEU A O 1
ATOM 1660 N N . VAL A 1 207 ? -2.085 8.534 19.257 1.00 53.44 207 VAL A N 1
ATOM 1661 C CA . VAL A 1 207 ? -2.633 9.862 18.908 1.00 53.44 207 VAL A CA 1
ATOM 1662 C C . VAL A 1 207 ? -1.921 10.991 19.673 1.00 53.44 207 VAL A C 1
ATOM 1664 O O . VAL A 1 207 ? -2.419 12.108 19.754 1.00 53.44 207 VAL A O 1
ATOM 1667 N N . GLN A 1 208 ? -0.723 10.759 20.226 1.00 42.91 208 GLN A N 1
ATOM 1668 C CA . GLN A 1 208 ? 0.127 11.857 20.716 1.00 42.91 208 GLN A CA 1
ATOM 1669 C C . GLN A 1 208 ? 0.759 12.623 19.544 1.00 42.91 208 GLN A C 1
ATOM 1671 O O . GLN A 1 208 ? 1.973 12.683 19.379 1.00 42.91 208 GLN A O 1
ATOM 1676 N N . THR A 1 209 ? -0.086 13.250 18.730 1.00 42.38 209 THR A N 1
ATOM 1677 C CA . THR A 1 209 ? 0.294 14.426 17.963 1.00 42.38 209 THR A CA 1
ATOM 1678 C C . THR A 1 209 ? 0.518 15.559 18.954 1.00 42.38 209 THR A C 1
ATOM 1680 O O . THR A 1 209 ? -0.393 15.985 19.667 1.00 42.38 209 THR A O 1
ATOM 1683 N N . SER A 1 210 ? 1.767 16.008 19.008 1.00 48.28 210 SER A N 1
ATOM 1684 C CA . SER A 1 210 ? 2.169 17.335 19.457 1.00 48.28 210 SER A CA 1
ATOM 1685 C C . SER A 1 210 ? 1.242 18.380 18.840 1.00 48.28 210 SER A C 1
ATOM 1687 O O . SER A 1 210 ? 1.380 18.631 17.656 1.00 48.28 210 SER A O 1
ATOM 1689 N N . GLU A 1 211 ? 0.286 18.911 19.606 1.00 47.91 211 GLU A N 1
ATOM 1690 C CA . GLU A 1 211 ? -0.442 20.181 19.420 1.00 47.91 211 GLU A CA 1
ATOM 1691 C C . GLU A 1 211 ? -1.497 20.278 20.547 1.00 47.91 211 GLU A C 1
ATOM 1693 O O . GLU A 1 211 ? -2.073 19.275 20.960 1.00 47.91 211 GLU A O 1
ATOM 1698 N N . SER A 1 212 ? -1.753 21.485 21.067 1.00 44.97 212 SER A N 1
ATOM 1699 C CA . SER A 1 212 ? -2.673 21.795 22.188 1.00 44.97 212 SER A CA 1
ATOM 1700 C C . SER A 1 212 ? -2.129 21.685 23.631 1.00 44.97 21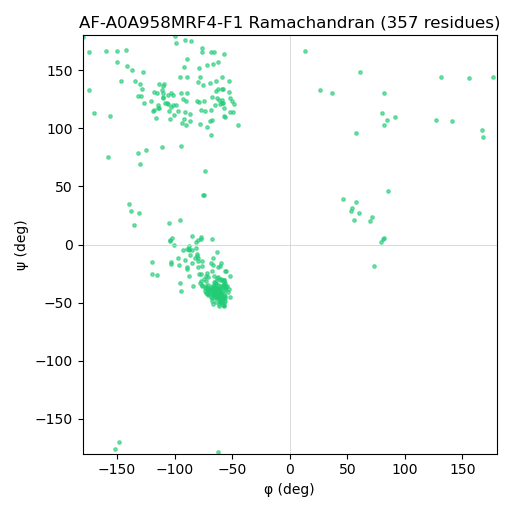2 SER A C 1
ATOM 1702 O O . SER A 1 212 ? -2.793 21.220 24.556 1.00 44.97 212 SER A O 1
ATOM 1704 N N . LYS A 1 213 ? -0.936 22.242 23.887 1.00 47.09 213 LYS A N 1
ATOM 1705 C CA . LYS A 1 213 ? -0.629 22.834 25.216 1.00 47.09 213 LYS A CA 1
ATOM 1706 C C . LYS A 1 213 ? -0.828 24.357 25.269 1.00 47.09 213 LYS A C 1
ATOM 1708 O O . LYS A 1 213 ? -0.893 24.923 26.354 1.00 47.09 213 LYS A O 1
ATOM 1713 N N . TRP A 1 214 ? -1.013 25.019 24.125 1.00 48.19 214 TRP A N 1
ATOM 1714 C CA . TRP A 1 214 ? -1.126 26.484 24.048 1.00 48.19 214 TRP A CA 1
ATOM 1715 C C . TRP A 1 214 ? -2.556 27.039 24.165 1.00 48.19 214 TRP A C 1
ATOM 1717 O O . TRP A 1 214 ? -2.728 28.218 24.463 1.00 48.19 214 TRP A O 1
ATOM 1727 N N . GLN A 1 215 ? -3.600 26.210 24.055 1.00 51.41 215 GLN A N 1
ATOM 1728 C CA . GLN A 1 215 ? -4.986 26.669 24.260 1.00 51.41 215 GLN A CA 1
ATOM 1729 C C . GLN A 1 215 ? -5.385 26.786 25.747 1.00 51.41 215 GLN A C 1
ATOM 1731 O O . GLN A 1 215 ? -6.407 27.395 26.069 1.00 51.41 215 GLN A O 1
ATOM 1736 N N . GLY A 1 216 ? -4.571 26.247 26.665 1.00 49.03 216 GLY A N 1
ATOM 1737 C CA . GLY A 1 216 ? -4.781 26.348 28.115 1.00 49.03 216 GLY A CA 1
ATOM 1738 C C . GLY A 1 216 ? -4.139 27.573 28.778 1.00 49.03 216 GLY A C 1
ATOM 1739 O O . GLY A 1 216 ? -4.563 27.952 29.866 1.00 49.03 216 GLY A O 1
ATOM 1740 N N . LEU A 1 217 ? -3.154 28.215 28.134 1.00 52.31 217 LEU A N 1
ATOM 1741 C CA . LEU A 1 217 ? -2.370 29.299 28.747 1.00 52.31 217 LEU A CA 1
ATOM 1742 C C . LEU A 1 217 ? -2.874 30.712 28.396 1.00 52.31 217 LEU A C 1
ATOM 1744 O O . LEU A 1 217 ? -2.586 31.660 29.118 1.00 52.31 217 LEU A O 1
ATOM 1748 N N . LEU A 1 218 ? -3.683 30.869 27.341 1.00 53.19 218 LEU A N 1
ATOM 1749 C CA . LEU A 1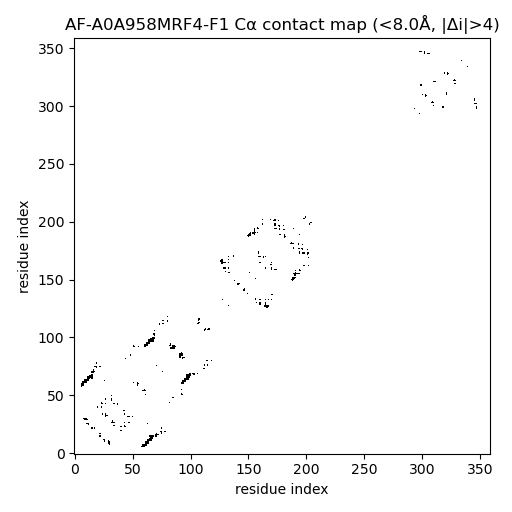 218 ? -4.203 32.181 26.918 1.00 53.19 218 LEU A CA 1
ATOM 1750 C C . LEU A 1 218 ? -5.485 32.620 27.653 1.00 53.19 218 LEU A C 1
ATOM 1752 O O . LEU A 1 218 ? -5.821 33.803 27.650 1.00 53.19 218 LEU A O 1
ATOM 1756 N N . LYS A 1 219 ? -6.194 31.706 28.331 1.00 50.25 219 LYS A N 1
ATOM 1757 C CA . LYS A 1 219 ? -7.438 32.040 29.051 1.00 50.25 219 LYS A CA 1
ATOM 1758 C C . LYS A 1 219 ? -7.249 32.841 30.356 1.00 50.25 219 LYS A C 1
ATOM 1760 O O . LYS A 1 219 ? -8.077 33.718 30.588 1.00 50.25 219 LYS A O 1
ATOM 1765 N N . PRO A 1 220 ? -6.206 32.647 31.191 1.00 52.09 220 PRO A N 1
ATOM 1766 C CA . PRO A 1 220 ? -6.035 33.487 32.382 1.00 52.09 220 PRO A CA 1
ATOM 1767 C C . PRO A 1 220 ? -5.421 34.871 32.092 1.00 52.09 220 PRO A C 1
ATOM 1769 O O . PRO A 1 220 ? -5.600 35.786 32.894 1.00 52.09 220 PRO A O 1
ATOM 1772 N N . VAL A 1 221 ? -4.754 35.077 30.947 1.00 57.12 221 VAL A N 1
ATOM 1773 C CA . VAL A 1 221 ? -4.094 36.362 30.628 1.00 57.12 221 VAL A CA 1
ATOM 1774 C C . VAL A 1 221 ? -5.099 37.447 30.212 1.00 57.12 221 VAL A C 1
ATOM 1776 O O . VAL A 1 221 ? -4.948 38.605 30.598 1.00 57.12 221 VAL A O 1
ATOM 1779 N N . LEU A 1 222 ? -6.179 37.084 29.511 1.00 54.81 222 LEU A N 1
ATOM 1780 C CA . LEU A 1 222 ? -7.199 38.049 29.070 1.00 54.81 222 LEU A CA 1
ATOM 1781 C C . LEU A 1 222 ? -8.085 38.578 30.213 1.00 54.81 222 LEU A C 1
ATOM 1783 O O . LEU A 1 222 ? -8.556 39.710 30.138 1.00 54.81 222 LEU A O 1
ATOM 1787 N N . VAL A 1 223 ? -8.270 37.809 31.293 1.00 57.38 223 VAL A N 1
ATOM 1788 C CA . VAL A 1 223 ? -9.059 38.252 32.460 1.00 57.38 223 VAL A CA 1
ATOM 1789 C C . VAL A 1 223 ? -8.209 39.094 33.422 1.00 57.38 223 VAL A C 1
ATOM 1791 O O . VAL A 1 223 ? -8.696 40.085 33.961 1.00 57.38 223 VAL A O 1
ATOM 1794 N N . GLY A 1 224 ? -6.921 38.768 33.591 1.00 56.97 224 GLY A N 1
ATOM 1795 C CA . GLY A 1 224 ? -6.013 39.537 34.452 1.00 56.97 224 GLY A CA 1
ATOM 1796 C C . GLY A 1 224 ? -5.639 40.916 33.890 1.00 56.97 224 GLY A C 1
ATOM 1797 O O . GLY A 1 224 ? -5.594 41.895 34.635 1.00 56.97 224 GLY A O 1
ATOM 1798 N N . GLY A 1 225 ? -5.423 41.017 32.571 1.00 65.94 225 GLY A N 1
ATOM 1799 C CA . GLY A 1 225 ? -5.014 42.270 31.922 1.00 65.94 225 GLY A CA 1
ATOM 1800 C C . GLY A 1 225 ? -6.077 43.374 31.970 1.00 65.94 225 GLY A C 1
ATOM 1801 O O . GLY A 1 225 ? -5.749 44.537 32.204 1.00 65.94 225 GLY A O 1
ATOM 1802 N N . GLY A 1 226 ? -7.359 43.015 31.825 1.00 70.81 226 GLY A N 1
ATOM 1803 C CA . GLY A 1 226 ? -8.464 43.979 31.875 1.00 70.81 226 GLY A CA 1
ATOM 1804 C C . GLY A 1 226 ? -8.638 44.629 33.251 1.00 70.81 226 GLY A C 1
ATOM 1805 O O . GLY A 1 226 ? -8.879 45.831 33.342 1.00 70.81 226 GLY A O 1
ATOM 1806 N N . ILE A 1 227 ? -8.442 43.859 34.326 1.00 75.94 227 ILE A N 1
ATOM 1807 C CA . ILE A 1 227 ? -8.577 44.348 35.707 1.00 75.94 227 ILE A CA 1
ATOM 1808 C C . ILE A 1 227 ? -7.416 45.287 36.064 1.00 75.94 227 ILE A C 1
ATOM 1810 O O . ILE A 1 227 ? -7.642 46.352 36.637 1.00 75.94 227 ILE A O 1
ATOM 1814 N N . ALA A 1 228 ? -6.185 44.947 35.671 1.00 77.50 228 ALA A N 1
ATOM 1815 C CA . ALA A 1 228 ? -5.021 45.804 35.905 1.00 77.50 228 ALA A CA 1
ATOM 1816 C C . ALA A 1 228 ? -5.124 47.146 35.157 1.00 77.50 228 ALA A C 1
ATOM 1818 O O . ALA A 1 228 ? -4.808 48.197 35.716 1.00 77.50 228 ALA A O 1
ATOM 1819 N N . MET A 1 229 ? -5.624 47.129 33.917 1.00 80.00 229 MET A N 1
ATOM 1820 C CA . MET A 1 229 ? -5.794 48.339 33.110 1.00 80.00 229 MET A CA 1
ATOM 1821 C C . MET A 1 229 ? -6.926 49.237 33.636 1.00 80.00 229 MET A C 1
ATOM 1823 O O . MET A 1 229 ? -6.765 50.456 33.687 1.00 80.00 229 MET A O 1
ATOM 1827 N N . ALA A 1 230 ? -8.032 48.655 34.112 1.00 82.38 230 ALA A N 1
ATOM 1828 C CA . ALA A 1 230 ? -9.117 49.407 34.748 1.00 82.38 230 ALA A CA 1
ATOM 1829 C C . ALA A 1 230 ? -8.682 50.058 36.075 1.00 82.38 230 ALA A C 1
ATOM 1831 O O . ALA A 1 230 ? -9.028 51.210 36.335 1.00 82.38 230 ALA A O 1
ATOM 1832 N N . LEU A 1 231 ? -7.877 49.362 36.887 1.00 85.00 231 LEU A N 1
ATOM 1833 C CA . LEU A 1 231 ? -7.334 49.908 38.136 1.00 85.00 231 LEU A CA 1
ATOM 1834 C C . LEU A 1 231 ? -6.327 51.040 37.888 1.00 85.00 231 LEU A C 1
ATOM 1836 O O . LEU A 1 231 ? -6.349 52.033 38.612 1.00 85.00 231 LEU A O 1
ATOM 1840 N N . LEU A 1 232 ? -5.490 50.938 36.848 1.00 83.25 232 LEU A N 1
ATOM 1841 C CA . LEU A 1 232 ? -4.564 52.008 36.456 1.00 83.25 232 LEU A CA 1
ATOM 1842 C C . LEU A 1 232 ? -5.299 53.261 35.967 1.00 83.25 232 LEU A C 1
ATOM 1844 O O . LEU A 1 232 ? -4.952 54.373 36.371 1.00 83.25 232 LEU A O 1
ATOM 1848 N N . LEU A 1 233 ? -6.341 53.091 35.149 1.00 84.12 233 LEU A N 1
ATOM 1849 C CA . LEU A 1 233 ? -7.167 54.207 34.685 1.00 84.12 233 LEU A CA 1
ATOM 1850 C C . LEU A 1 233 ? -7.930 54.858 35.848 1.00 84.12 233 LEU A C 1
ATOM 1852 O O . LEU A 1 233 ? -7.909 56.082 35.972 1.00 84.12 233 LEU A O 1
ATOM 1856 N N . LEU A 1 234 ? -8.504 54.067 36.761 1.00 82.81 234 LEU A N 1
ATOM 1857 C CA . LEU A 1 234 ? -9.181 54.581 37.956 1.00 82.81 234 LEU A CA 1
ATOM 1858 C C . LEU A 1 234 ? -8.216 55.335 38.888 1.00 82.81 234 LEU A C 1
ATOM 1860 O O . LEU A 1 234 ? -8.548 56.408 39.385 1.00 82.81 234 LEU A O 1
ATOM 1864 N N . PHE A 1 235 ? -6.998 54.821 39.083 1.00 80.00 235 PHE A N 1
ATOM 1865 C CA . PHE A 1 235 ? -5.971 55.481 39.893 1.00 80.00 235 PHE A CA 1
ATOM 1866 C C . PHE A 1 235 ? -5.495 56.801 39.268 1.00 80.00 235 PHE A C 1
ATOM 1868 O O . PHE A 1 235 ? -5.291 57.783 39.982 1.00 80.00 235 PHE A O 1
ATOM 1875 N N . SER A 1 236 ? -5.366 56.855 37.937 1.00 77.44 236 SER A N 1
ATOM 1876 C CA . SER A 1 236 ? -5.035 58.095 37.224 1.00 77.44 236 SER A CA 1
ATOM 1877 C C . SER A 1 236 ? -6.138 59.153 37.355 1.00 77.44 236 SER A C 1
ATOM 1879 O O . SER A 1 236 ? -5.835 60.322 37.582 1.00 77.44 236 SER A O 1
ATOM 1881 N N . TYR A 1 237 ? -7.405 58.730 37.319 1.00 79.19 237 TYR A N 1
ATOM 1882 C CA . TYR A 1 237 ? -8.571 59.605 37.454 1.00 79.19 237 TYR A CA 1
ATOM 1883 C C . TYR A 1 237 ? -8.740 60.145 38.883 1.00 79.19 237 TYR A C 1
ATOM 1885 O O . TYR A 1 237 ? -9.135 61.288 39.087 1.00 79.19 237 TYR A O 1
ATOM 1893 N N . LEU A 1 238 ? -8.392 59.342 39.892 1.00 74.94 238 LEU A N 1
ATOM 1894 C CA . LEU A 1 238 ? -8.414 59.772 41.292 1.00 74.94 238 LEU A CA 1
ATOM 1895 C C . LEU A 1 238 ? -7.274 60.751 41.617 1.00 74.94 238 LEU A C 1
ATOM 1897 O O . LEU A 1 238 ? -7.467 61.647 42.433 1.00 74.94 238 LEU A O 1
ATOM 1901 N N . LYS A 1 239 ? -6.112 60.636 40.954 1.00 68.69 239 LYS A N 1
ATOM 1902 C CA . LYS A 1 239 ? -4.993 61.580 41.125 1.00 68.69 239 LYS A CA 1
ATOM 1903 C C . LYS A 1 239 ? -5.216 62.940 40.460 1.00 68.69 239 LYS A C 1
ATOM 1905 O O . LYS A 1 239 ? -4.692 63.930 40.960 1.00 68.69 239 LYS A O 1
ATOM 1910 N N . SER A 1 240 ? -5.977 63.017 39.368 1.00 61.59 240 SER A N 1
ATOM 1911 C CA . SER A 1 240 ? -6.295 64.291 38.703 1.00 61.59 240 SER A CA 1
ATOM 1912 C C . SER A 1 240 ? -7.428 65.075 39.380 1.00 61.59 240 SER A C 1
ATOM 1914 O O . SER A 1 240 ? -7.636 66.240 39.050 1.00 61.59 240 SER A O 1
ATOM 1916 N N . ALA A 1 241 ? -8.134 64.473 40.344 1.00 56.56 241 ALA A N 1
ATOM 1917 C CA . ALA A 1 241 ? -9.243 65.094 41.073 1.00 56.56 241 ALA A CA 1
ATOM 1918 C C . ALA A 1 241 ? -8.827 65.792 42.385 1.00 56.56 241 ALA A C 1
ATOM 1920 O O . ALA A 1 241 ? -9.651 66.442 43.026 1.00 56.56 241 ALA A O 1
ATOM 1921 N N . SER A 1 242 ? -7.560 65.689 42.793 1.00 50.69 242 SER A N 1
ATOM 1922 C CA . SER A 1 242 ? -7.052 66.291 44.027 1.00 50.69 242 SER A CA 1
ATOM 1923 C C . SER A 1 242 ? -5.750 67.043 43.765 1.00 50.69 242 SER A C 1
ATOM 1925 O O . SER A 1 242 ? -4.680 66.504 44.017 1.00 50.69 242 SER A O 1
ATOM 1927 N N . TRP A 1 243 ? -5.854 68.253 43.206 1.00 40.94 243 TRP A N 1
ATOM 1928 C CA . TRP A 1 243 ? -5.052 69.443 43.546 1.00 40.94 243 TRP A CA 1
ATOM 1929 C C . TRP A 1 243 ? -5.266 70.533 42.497 1.00 40.94 243 TRP A C 1
ATOM 1931 O O . TRP A 1 243 ? -4.560 70.608 41.496 1.00 40.94 243 TRP A O 1
ATOM 1941 N N . SER A 1 244 ? -6.228 71.416 42.756 1.00 38.94 244 SER A N 1
ATOM 1942 C CA . SER A 1 244 ? -6.308 72.701 42.062 1.00 38.94 244 SER A CA 1
ATOM 1943 C C . SER A 1 244 ? -7.117 73.720 42.870 1.00 38.94 244 SER A C 1
ATOM 1945 O O . SER A 1 244 ? -8.256 73.983 42.507 1.00 38.94 244 SER A O 1
ATOM 1947 N N . VAL A 1 245 ? -6.550 74.290 43.947 1.00 38.47 245 VAL A N 1
ATOM 1948 C CA . VAL A 1 245 ? -6.873 75.661 44.413 1.00 38.47 245 VAL A CA 1
ATOM 1949 C C . VAL A 1 245 ? -5.700 76.238 45.236 1.00 38.47 245 VAL A C 1
ATOM 1951 O O . VAL A 1 245 ? -5.432 75.741 46.327 1.00 38.47 245 VAL A O 1
ATOM 1954 N N . LEU A 1 246 ? -4.997 77.244 44.695 1.00 42.16 246 LEU A N 1
ATOM 1955 C CA . LEU A 1 246 ? -4.747 78.597 45.250 1.00 42.16 246 LEU A CA 1
ATOM 1956 C C . LEU A 1 246 ? -3.622 79.306 44.441 1.00 42.16 246 LEU A C 1
ATOM 1958 O O . LEU A 1 246 ? -2.447 79.006 44.618 1.00 42.16 246 LEU A O 1
ATOM 1962 N N . ASP A 1 247 ? -4.043 80.163 43.499 1.00 39.84 247 ASP A N 1
ATOM 1963 C CA . ASP A 1 247 ? -3.627 81.557 43.176 1.00 39.84 247 ASP A CA 1
ATOM 1964 C C . ASP A 1 247 ? -2.325 82.185 43.767 1.00 39.84 247 ASP A C 1
ATOM 1966 O O . ASP A 1 247 ? -1.908 81.794 44.855 1.00 39.84 247 ASP A O 1
ATOM 1970 N N . PRO A 1 248 ? -1.810 83.345 43.259 1.00 48.88 248 PRO A N 1
ATOM 1971 C CA . PRO A 1 248 ? -1.860 83.944 41.903 1.00 48.88 248 PRO A CA 1
ATOM 1972 C C . PRO A 1 248 ? -0.598 84.801 41.500 1.00 48.88 248 PRO A C 1
ATOM 1974 O O . PRO A 1 248 ? 0.386 84.891 42.227 1.00 48.88 248 PRO A O 1
ATOM 1977 N N . LEU A 1 249 ? -0.724 85.527 40.369 1.00 37.41 249 LEU A N 1
ATOM 1978 C CA . LEU A 1 249 ? -0.082 86.806 39.955 1.00 37.41 249 LEU A CA 1
ATOM 1979 C C . LEU A 1 249 ? 1.339 86.848 39.349 1.00 37.41 249 LEU A C 1
ATOM 1981 O O . LEU A 1 249 ? 2.341 86.921 40.051 1.00 37.41 249 LEU A O 1
ATOM 1985 N N . ASN A 1 250 ? 1.375 87.008 38.019 1.00 39.56 250 ASN A N 1
ATOM 1986 C CA . ASN A 1 250 ? 1.981 88.117 37.241 1.00 39.56 250 ASN A CA 1
ATOM 1987 C C . ASN A 1 250 ? 2.317 87.595 35.830 1.00 39.56 250 ASN A C 1
ATOM 1989 O O . ASN A 1 250 ? 2.788 86.478 35.691 1.00 39.56 250 ASN A O 1
ATOM 1993 N N . ALA A 1 251 ? 2.194 88.311 34.721 1.00 34.53 251 ALA A N 1
ATOM 1994 C CA . ALA A 1 251 ? 1.589 89.581 34.363 1.00 34.53 251 ALA A CA 1
ATOM 1995 C C . ALA A 1 251 ? 1.729 89.690 32.821 1.00 34.53 251 ALA A C 1
ATOM 1997 O O . ALA A 1 251 ? 2.559 89.005 32.227 1.00 34.53 251 ALA A O 1
ATOM 1998 N N . VAL A 1 252 ? 0.987 90.628 32.223 1.00 37.47 252 VAL A N 1
ATOM 1999 C CA . VAL A 1 252 ? 1.282 91.290 30.931 1.00 37.47 252 VAL A CA 1
ATOM 2000 C C . VAL A 1 252 ? 0.845 90.563 29.631 1.00 37.47 252 VAL A C 1
ATOM 2002 O O . VAL A 1 252 ? 1.426 89.586 29.176 1.00 37.47 252 VAL A O 1
ATOM 2005 N N . GLN A 1 253 ? -0.210 91.134 29.026 1.00 38.72 253 GLN A N 1
ATOM 2006 C CA . GLN A 1 253 ? -0.633 91.093 27.605 1.00 38.72 253 GLN A CA 1
ATOM 2007 C C . GLN A 1 253 ? 0.452 91.732 26.679 1.00 38.72 253 GLN A C 1
ATOM 2009 O O . GLN A 1 253 ? 1.398 92.261 27.247 1.00 38.72 253 GLN A O 1
ATOM 2014 N N . PRO A 1 254 ? 0.354 91.866 25.325 1.00 45.12 254 PRO A N 1
ATOM 2015 C CA . PRO A 1 254 ? -0.794 91.665 24.427 1.00 45.12 254 PRO A CA 1
ATOM 2016 C C . PRO A 1 254 ? -0.517 91.028 23.034 1.00 45.12 254 PRO A C 1
ATOM 2018 O O . PRO A 1 254 ? 0.600 90.934 22.547 1.00 45.12 254 PRO A O 1
ATOM 2021 N N . GLN A 1 255 ? -1.636 90.640 22.407 1.00 37.34 255 GLN A N 1
ATOM 2022 C CA . GLN A 1 255 ? -2.046 90.769 20.993 1.00 37.34 255 GLN A CA 1
ATOM 2023 C C . GLN A 1 255 ? -1.033 90.633 19.833 1.00 37.34 255 GLN A C 1
ATOM 2025 O O . GLN A 1 255 ? -0.113 91.423 19.684 1.00 37.34 255 GLN A O 1
ATOM 2030 N N . ALA A 1 256 ? -1.416 89.796 18.858 1.00 33.56 256 ALA A N 1
ATOM 2031 C CA . ALA A 1 256 ? -1.888 90.205 17.518 1.00 33.56 256 ALA A CA 1
ATOM 2032 C C . ALA A 1 256 ? -1.376 89.287 16.389 1.00 33.56 256 ALA A C 1
ATOM 2034 O O . ALA A 1 256 ? -0.249 89.406 15.939 1.00 33.56 256 ALA A O 1
ATOM 2035 N N . ASN A 1 257 ? -2.303 88.467 15.887 1.00 36.31 257 ASN A N 1
ATOM 2036 C CA . ASN A 1 257 ? -2.750 88.392 14.490 1.00 36.31 257 ASN A CA 1
ATOM 2037 C C . ASN A 1 257 ? -1.776 88.034 13.339 1.00 36.31 257 ASN A C 1
ATOM 2039 O O . ASN A 1 257 ? -0.652 88.514 13.256 1.00 36.31 257 ASN A O 1
ATOM 2043 N N . LYS A 1 258 ? -2.375 87.377 12.327 1.00 34.91 258 LYS A N 1
ATOM 2044 C CA . LYS A 1 258 ? -1.853 86.977 10.997 1.00 34.91 258 LYS A CA 1
ATOM 2045 C C . LYS A 1 258 ? -1.027 85.682 11.039 1.00 34.91 258 LYS A C 1
ATOM 2047 O O . LYS A 1 258 ? -0.155 85.530 11.871 1.00 34.91 258 LYS A O 1
ATOM 2052 N N . GLY A 1 259 ? -1.237 84.680 10.197 1.00 28.39 259 GLY A N 1
ATOM 2053 C CA . GLY A 1 259 ? -1.889 84.624 8.896 1.00 28.39 259 GLY A CA 1
ATOM 2054 C C . GLY A 1 259 ? -0.962 83.864 7.939 1.00 28.39 259 GLY A C 1
ATOM 2055 O O . GLY A 1 259 ? 0.243 84.059 7.989 1.00 28.39 259 GLY A O 1
ATOM 2056 N N . VAL A 1 260 ? -1.568 83.086 7.038 1.00 33.09 260 VAL A N 1
ATOM 2057 C CA . VAL A 1 260 ? -1.035 82.693 5.718 1.00 33.09 260 VAL A CA 1
ATOM 2058 C C . VAL A 1 260 ? -0.004 81.546 5.649 1.00 33.09 260 VAL A C 1
ATOM 2060 O O . VAL A 1 260 ? 1.132 81.640 6.085 1.00 33.09 260 VAL A O 1
ATOM 2063 N N . GLN A 1 261 ? -0.490 80.466 5.027 1.00 34.34 261 GLN A N 1
ATOM 2064 C CA . GLN A 1 261 ? 0.087 79.641 3.952 1.00 34.34 261 GLN A CA 1
ATOM 2065 C C . GLN A 1 261 ? 1.614 79.551 3.773 1.00 34.34 261 GLN A C 1
ATOM 2067 O O . GLN A 1 261 ? 2.287 80.537 3.508 1.00 34.34 261 GLN A O 1
ATOM 2072 N N . GLY A 1 262 ? 2.052 78.295 3.624 1.00 32.81 262 GLY A N 1
ATOM 2073 C CA . GLY A 1 262 ? 2.934 77.881 2.533 1.00 32.81 262 GLY A CA 1
ATOM 2074 C C . GLY A 1 262 ? 4.431 77.955 2.806 1.00 32.81 262 GLY A C 1
ATOM 2075 O O . GLY A 1 262 ? 5.014 79.026 2.780 1.00 32.81 262 GLY A O 1
ATOM 2076 N N . ALA A 1 263 ? 5.063 76.789 2.930 1.00 31.16 263 ALA A N 1
ATOM 2077 C CA . ALA A 1 263 ? 6.334 76.475 2.279 1.00 31.16 263 ALA A CA 1
ATOM 2078 C C . ALA A 1 263 ? 6.682 75.006 2.546 1.00 31.16 263 ALA A C 1
ATOM 2080 O O . ALA A 1 263 ? 6.595 74.523 3.673 1.00 31.16 263 ALA A O 1
ATOM 2081 N N . ALA A 1 264 ? 7.062 74.304 1.482 1.00 41.16 264 ALA A N 1
ATOM 2082 C CA . ALA A 1 264 ? 7.674 72.983 1.529 1.00 41.16 264 ALA A CA 1
ATOM 2083 C C . ALA A 1 264 ? 8.962 72.979 2.374 1.00 41.16 264 ALA A C 1
ATOM 2085 O O . ALA A 1 264 ? 9.596 74.024 2.539 1.00 41.16 264 ALA A O 1
ATOM 2086 N N . PRO A 1 265 ? 9.437 71.789 2.770 1.00 39.19 265 PRO A N 1
ATOM 2087 C CA . PRO A 1 265 ? 10.872 71.570 2.661 1.00 39.19 265 PRO A CA 1
ATOM 2088 C C . PRO A 1 265 ? 11.238 70.240 1.989 1.00 39.19 265 PRO A C 1
ATOM 2090 O O . PRO A 1 265 ? 10.801 69.163 2.377 1.00 39.19 265 PRO A O 1
ATOM 2093 N N . LEU A 1 266 ? 12.101 70.395 0.984 1.00 35.9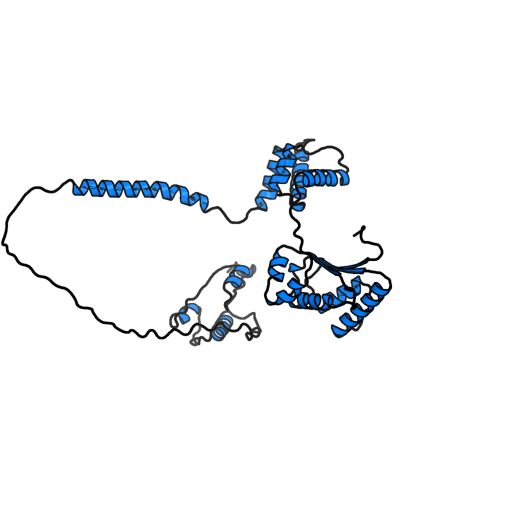4 266 LEU A N 1
ATOM 2094 C CA . LEU A 1 266 ? 13.402 69.733 0.846 1.00 35.94 266 LEU A CA 1
ATOM 2095 C C . LEU A 1 266 ? 13.425 68.198 0.846 1.00 35.94 266 LEU A C 1
ATOM 2097 O O . LEU A 1 266 ? 13.566 67.524 1.863 1.00 35.94 266 LEU A O 1
ATOM 2101 N N . VAL A 1 267 ? 13.427 67.691 -0.386 1.00 36.56 267 VAL A N 1
ATOM 2102 C CA . VAL A 1 267 ? 13.976 66.400 -0.796 1.00 36.56 267 VAL A CA 1
ATOM 2103 C C . VAL A 1 267 ? 15.457 66.334 -0.411 1.00 36.56 267 VAL A C 1
ATOM 2105 O O . VAL A 1 267 ? 16.266 67.086 -0.950 1.00 36.56 267 VAL A O 1
ATOM 2108 N N . ASN A 1 268 ? 15.815 65.390 0.459 1.00 39.12 268 ASN A N 1
ATOM 2109 C CA . ASN A 1 268 ? 17.156 64.816 0.499 1.00 39.12 268 ASN A CA 1
ATOM 2110 C C . ASN A 1 268 ? 17.087 63.431 -0.148 1.00 39.12 268 ASN A C 1
ATOM 2112 O O . ASN A 1 268 ? 16.519 62.490 0.406 1.00 39.12 268 ASN A O 1
ATOM 2116 N N . HIS A 1 269 ? 17.657 63.329 -1.346 1.00 40.00 269 HIS A N 1
ATOM 2117 C CA . HIS A 1 269 ? 17.937 62.062 -2.002 1.00 40.00 269 HIS A CA 1
ATOM 2118 C C . HIS A 1 269 ? 19.051 61.335 -1.244 1.00 40.00 269 HIS A C 1
ATOM 2120 O O . HIS A 1 269 ? 20.221 61.684 -1.375 1.00 40.00 269 HIS A O 1
ATOM 2126 N N . VAL A 1 270 ? 18.695 60.286 -0.504 1.00 33.94 270 VAL A N 1
ATOM 2127 C CA . VAL A 1 270 ? 19.631 59.204 -0.187 1.00 33.94 270 VAL A CA 1
ATOM 2128 C C . VAL A 1 270 ? 19.423 58.132 -1.248 1.00 33.94 270 VAL A C 1
ATOM 2130 O O . VAL A 1 270 ? 18.405 57.441 -1.260 1.00 33.94 270 VAL A O 1
ATOM 2133 N N . HIS A 1 271 ? 20.367 58.054 -2.186 1.00 36.19 271 HIS A N 1
ATOM 2134 C CA . HIS A 1 271 ? 20.526 56.898 -3.061 1.00 36.19 271 HIS A CA 1
ATOM 2135 C C . HIS A 1 271 ? 20.723 55.661 -2.181 1.00 36.19 271 HIS A C 1
ATOM 2137 O O . HIS A 1 271 ? 21.742 55.523 -1.512 1.00 36.19 271 HIS A O 1
ATOM 2143 N N . SER A 1 272 ? 19.727 54.782 -2.160 1.00 39.16 272 SER A N 1
ATOM 2144 C CA . SER A 1 272 ? 19.896 53.401 -1.727 1.00 39.16 272 SER A CA 1
ATOM 2145 C C . SER A 1 272 ? 20.260 52.619 -2.982 1.00 39.16 272 SER A C 1
ATOM 2147 O O . SER A 1 272 ? 19.406 52.377 -3.834 1.00 39.16 272 SER A O 1
ATOM 2149 N N . GLU A 1 273 ? 21.540 52.284 -3.139 1.00 41.53 273 GLU A N 1
ATOM 2150 C CA . GLU A 1 273 ? 21.914 51.216 -4.063 1.00 41.53 273 GLU A CA 1
ATOM 2151 C C . GLU A 1 273 ? 21.187 49.937 -3.623 1.00 41.53 273 GLU A C 1
ATOM 2153 O O . GLU A 1 273 ? 21.147 49.635 -2.424 1.00 41.53 273 GLU A O 1
ATOM 2158 N N . PRO A 1 274 ? 20.561 49.190 -4.546 1.00 42.69 274 PRO A N 1
ATOM 2159 C CA . PRO A 1 274 ? 19.979 47.911 -4.198 1.00 42.69 274 PRO A CA 1
ATOM 2160 C C . PRO A 1 274 ? 21.111 46.971 -3.780 1.00 42.69 274 PRO A C 1
ATOM 2162 O O . PRO A 1 274 ? 22.011 46.678 -4.568 1.00 42.69 274 PRO A O 1
ATOM 2165 N N . VAL A 1 275 ? 21.046 46.488 -2.538 1.00 47.78 275 VAL A N 1
ATOM 2166 C CA . VAL A 1 275 ? 21.829 45.336 -2.081 1.00 47.78 275 VAL A CA 1
ATOM 2167 C C . VAL A 1 275 ? 21.621 44.223 -3.113 1.00 47.78 275 VAL A C 1
ATOM 2169 O O . VAL A 1 275 ? 20.463 43.885 -3.388 1.00 47.78 275 VAL A O 1
ATOM 2172 N N . PRO A 1 276 ? 22.681 43.674 -3.734 1.00 41.94 276 PRO A N 1
ATOM 2173 C CA . PRO A 1 276 ? 22.509 42.578 -4.667 1.00 41.94 276 PRO A CA 1
ATOM 2174 C C . PRO A 1 276 ? 21.839 41.430 -3.914 1.00 41.94 276 PRO A C 1
ATOM 2176 O O . PRO A 1 276 ? 22.332 40.970 -2.884 1.00 41.94 276 PRO A O 1
ATOM 2179 N N . ALA A 1 277 ? 20.679 41.003 -4.410 1.00 45.72 277 ALA A N 1
ATOM 2180 C CA . ALA A 1 277 ? 20.021 39.808 -3.916 1.00 45.72 277 ALA A CA 1
ATOM 2181 C C . ALA A 1 277 ? 21.041 38.663 -3.940 1.00 45.72 277 ALA A C 1
ATOM 2183 O O . ALA A 1 277 ? 21.651 38.413 -4.983 1.00 45.72 277 ALA A O 1
ATOM 2184 N N . MET A 1 278 ? 21.237 37.992 -2.800 1.00 45.38 278 MET A N 1
ATOM 2185 C CA . MET A 1 278 ? 22.029 36.766 -2.749 1.00 45.38 278 MET A CA 1
ATOM 2186 C C . MET A 1 278 ? 21.479 35.819 -3.813 1.00 45.38 278 MET A C 1
ATOM 2188 O O . MET A 1 278 ? 20.326 35.387 -3.751 1.00 45.38 278 MET A O 1
ATOM 2192 N N . VAL A 1 279 ? 22.299 35.550 -4.825 1.00 45.84 279 VAL A N 1
ATOM 2193 C CA . VAL A 1 279 ? 21.998 34.557 -5.847 1.00 45.84 279 VAL A CA 1
ATOM 2194 C C . VAL A 1 279 ? 21.884 33.219 -5.117 1.00 45.84 279 VAL A C 1
ATOM 2196 O O . VAL A 1 279 ? 22.826 32.847 -4.415 1.00 45.84 279 VAL A O 1
ATOM 2199 N N . PRO A 1 280 ? 20.762 32.487 -5.232 1.00 42.88 280 PRO A N 1
ATOM 2200 C CA . PRO A 1 280 ? 20.694 31.136 -4.703 1.00 42.88 280 PRO A CA 1
ATOM 2201 C C . PRO A 1 280 ? 21.806 30.333 -5.371 1.00 42.88 280 PRO A C 1
ATOM 2203 O O . PRO A 1 280 ? 21.845 30.259 -6.603 1.00 42.88 280 PRO A O 1
ATOM 2206 N N . LEU A 1 281 ? 22.712 29.758 -4.577 1.00 46.72 281 LEU A N 1
ATOM 2207 C CA . LEU A 1 281 ? 23.669 28.768 -5.061 1.00 46.72 281 LEU A CA 1
ATOM 2208 C C . LEU A 1 281 ? 22.879 27.724 -5.857 1.00 46.72 281 LEU A C 1
ATOM 2210 O O . LEU A 1 281 ? 22.003 27.043 -5.320 1.00 46.72 281 LEU A O 1
ATOM 2214 N N . GLN A 1 282 ? 23.133 27.669 -7.167 1.00 44.72 282 GLN A N 1
ATOM 2215 C CA . GLN A 1 282 ? 22.530 26.673 -8.038 1.00 44.72 282 GLN A CA 1
ATOM 2216 C C . GLN A 1 282 ? 22.931 25.307 -7.484 1.00 44.72 282 GLN A C 1
ATOM 2218 O O . GLN A 1 282 ? 24.112 25.032 -7.281 1.00 44.72 282 GLN A O 1
ATOM 2223 N N . SER A 1 283 ? 21.945 24.462 -7.199 1.00 48.84 283 SER A N 1
ATOM 2224 C CA . SER A 1 283 ? 22.102 23.175 -6.515 1.00 48.84 283 SER A CA 1
ATOM 2225 C C . SER A 1 283 ? 22.727 22.097 -7.419 1.00 48.84 283 SER A C 1
ATOM 2227 O O . SER A 1 283 ? 22.227 20.975 -7.478 1.00 48.84 283 SER A O 1
ATOM 2229 N N . GLY A 1 284 ? 23.751 22.459 -8.196 1.00 45.28 284 GLY A N 1
ATOM 2230 C CA . GLY A 1 284 ? 24.311 21.657 -9.281 1.00 45.28 284 GLY A CA 1
ATOM 2231 C C . GLY A 1 284 ? 25.786 21.280 -9.143 1.00 45.28 284 GLY A C 1
ATOM 2232 O O . GLY A 1 284 ? 26.205 20.368 -9.843 1.00 45.28 284 GLY A O 1
ATOM 2233 N N . GLU A 1 285 ? 26.573 21.907 -8.263 1.00 44.84 285 GLU A N 1
ATOM 2234 C CA . GLU A 1 285 ? 28.041 21.720 -8.281 1.00 44.84 285 GLU A CA 1
ATOM 2235 C C . GLU A 1 285 ? 28.703 21.562 -6.904 1.00 44.84 285 GLU A C 1
ATOM 2237 O O . GLU A 1 285 ? 29.883 21.855 -6.744 1.00 44.84 285 GLU A O 1
ATOM 2242 N N . VAL A 1 286 ? 28.007 21.036 -5.893 1.00 50.31 286 VAL A N 1
ATOM 2243 C CA . VAL A 1 286 ? 28.722 20.512 -4.715 1.00 50.31 286 VAL A CA 1
ATOM 2244 C C . VAL A 1 286 ? 28.925 19.018 -4.925 1.00 50.31 286 VAL A C 1
ATOM 2246 O O . VAL A 1 286 ? 28.110 18.197 -4.505 1.00 50.31 286 VAL A O 1
ATOM 2249 N N . SER A 1 287 ? 29.996 18.667 -5.646 1.00 49.69 287 SER A N 1
ATOM 2250 C CA . SER A 1 287 ? 30.512 17.297 -5.642 1.00 49.69 287 SER A CA 1
ATOM 2251 C C . SER A 1 287 ? 30.731 16.894 -4.186 1.00 49.69 287 SER A C 1
ATOM 2253 O O . SER A 1 287 ? 31.294 17.673 -3.415 1.00 49.69 287 SER A O 1
ATOM 2255 N N . ALA A 1 288 ? 30.234 15.719 -3.799 1.00 49.81 288 ALA A N 1
ATOM 2256 C CA . ALA A 1 288 ? 30.364 15.209 -2.441 1.00 49.81 288 ALA A CA 1
ATOM 2257 C C . ALA A 1 288 ? 31.824 15.343 -1.979 1.00 49.81 288 ALA A C 1
ATOM 2259 O O . ALA A 1 288 ? 32.731 14.837 -2.640 1.00 49.81 288 ALA A O 1
ATOM 2260 N N . ILE A 1 289 ? 32.049 16.074 -0.885 1.00 59.78 289 ILE A N 1
ATOM 2261 C CA . ILE A 1 289 ? 33.371 16.190 -0.272 1.00 59.78 289 ILE A CA 1
ATOM 2262 C C . ILE A 1 289 ? 33.696 14.805 0.289 1.00 59.78 289 ILE A C 1
ATOM 2264 O O . ILE A 1 289 ? 33.079 14.369 1.261 1.00 59.78 289 ILE A O 1
ATOM 2268 N N . GLU A 1 290 ? 34.612 14.090 -0.360 1.00 57.59 290 GLU A N 1
ATOM 2269 C CA . GLU A 1 290 ? 35.172 12.843 0.152 1.00 57.59 290 GLU A CA 1
ATOM 2270 C C . GLU A 1 290 ? 36.580 13.099 0.707 1.00 57.59 290 GLU A C 1
ATOM 2272 O O . GLU A 1 290 ? 37.401 13.692 0.004 1.00 57.59 290 GLU A O 1
ATOM 2277 N N . PRO A 1 291 ? 36.894 12.638 1.932 1.00 67.00 291 PRO A N 1
ATOM 2278 C CA . PRO A 1 291 ? 36.027 11.920 2.872 1.00 67.00 291 PRO A CA 1
ATOM 2279 C C . PRO A 1 291 ? 35.005 12.841 3.567 1.00 67.00 291 PRO A C 1
ATOM 2281 O O . PRO A 1 291 ? 35.339 13.914 4.046 1.00 67.00 291 PRO A O 1
ATOM 2284 N N . TRP A 1 292 ? 33.755 12.390 3.692 1.00 68.62 292 TRP A N 1
ATOM 2285 C CA . TRP A 1 292 ? 32.675 13.140 4.363 1.00 68.62 292 TRP A CA 1
ATOM 2286 C C . TRP A 1 292 ? 32.700 13.004 5.899 1.00 68.62 292 TRP A C 1
ATOM 2288 O O . TRP A 1 292 ? 31.897 13.619 6.602 1.00 68.62 292 TRP A O 1
ATOM 2298 N N . VAL A 1 293 ? 33.625 12.192 6.423 1.00 77.69 293 VAL A N 1
ATOM 2299 C CA . VAL A 1 293 ? 33.944 12.059 7.848 1.00 77.69 293 VAL A CA 1
ATOM 2300 C C . VAL A 1 293 ? 35.360 12.579 8.050 1.00 77.69 293 VAL A C 1
ATOM 2302 O O . VAL A 1 293 ? 36.305 12.020 7.501 1.00 77.69 293 VAL A O 1
ATOM 2305 N N . MET A 1 294 ? 35.496 13.635 8.842 1.00 79.75 294 MET A N 1
ATOM 2306 C CA . MET A 1 294 ? 36.756 14.350 9.041 1.00 79.75 294 MET A CA 1
ATOM 2307 C C . MET A 1 294 ? 36.823 14.962 10.442 1.00 79.75 294 MET A C 1
ATOM 2309 O O . MET A 1 294 ? 35.817 15.008 11.159 1.00 79.75 294 MET A O 1
ATOM 2313 N N . GLU A 1 295 ? 38.012 15.403 10.856 1.00 80.19 295 GLU A N 1
ATOM 2314 C CA . GLU A 1 295 ? 38.168 16.093 12.137 1.00 80.19 295 GLU A CA 1
ATOM 2315 C C . GLU A 1 295 ? 37.453 17.453 12.137 1.00 80.19 295 GLU A C 1
ATOM 2317 O O . GLU A 1 295 ? 37.258 18.090 11.103 1.00 80.19 295 GLU A O 1
ATOM 2322 N N . GLU A 1 296 ? 37.078 17.928 13.328 1.00 78.50 296 GLU A N 1
ATOM 2323 C CA . GLU A 1 296 ? 36.268 19.141 13.509 1.00 78.50 296 GLU A CA 1
ATOM 2324 C C . GLU A 1 296 ? 36.875 20.381 12.823 1.00 78.50 296 GLU A C 1
ATOM 2326 O O . GLU A 1 296 ? 36.148 21.190 12.250 1.00 78.50 296 GLU A O 1
ATOM 2331 N N . VAL A 1 297 ? 38.206 20.497 12.814 1.00 77.12 297 VAL A N 1
ATOM 2332 C CA . VAL A 1 297 ? 38.933 21.607 12.172 1.00 77.12 297 VAL A CA 1
ATOM 2333 C C . VAL A 1 297 ? 38.863 21.530 10.640 1.00 77.12 297 VAL A C 1
ATOM 2335 O O . VAL A 1 297 ? 38.730 22.552 9.963 1.00 77.12 297 VAL A O 1
ATOM 2338 N N . GLU A 1 298 ? 38.916 20.325 10.079 1.00 77.44 298 GLU A N 1
ATOM 2339 C CA . GLU A 1 298 ? 38.860 20.089 8.633 1.00 77.44 298 GLU A CA 1
ATOM 2340 C C . GLU A 1 298 ? 37.435 20.306 8.096 1.00 77.44 298 GLU A C 1
ATOM 2342 O O . GLU A 1 298 ? 37.247 20.943 7.056 1.00 77.44 298 GLU A O 1
ATOM 2347 N N . ALA A 1 299 ? 36.424 19.901 8.874 1.00 80.94 299 ALA A N 1
ATOM 2348 C CA . ALA A 1 299 ? 35.012 20.155 8.578 1.00 80.94 299 ALA A CA 1
ATOM 2349 C C . ALA A 1 299 ? 34.694 21.656 8.543 1.00 80.94 299 ALA A C 1
ATOM 2351 O O . ALA A 1 299 ? 34.013 22.139 7.640 1.00 80.94 299 ALA A O 1
ATOM 2352 N N . GLN A 1 300 ? 35.228 22.408 9.506 1.00 79.88 300 GLN A N 1
ATOM 2353 C CA . GLN A 1 300 ? 35.110 23.866 9.578 1.00 79.88 300 GLN A CA 1
ATOM 2354 C C . GLN A 1 300 ? 35.766 24.567 8.385 1.00 79.88 300 GLN A C 1
ATOM 2356 O O . GLN A 1 300 ? 35.185 25.490 7.808 1.00 79.88 300 GLN A O 1
ATOM 2361 N N . THR A 1 301 ? 36.946 24.097 7.983 1.00 76.75 301 THR A N 1
ATOM 2362 C CA . THR A 1 301 ? 37.673 24.631 6.823 1.00 76.75 301 THR A CA 1
ATOM 2363 C C . THR A 1 301 ? 36.915 24.376 5.521 1.00 76.75 301 THR A C 1
ATOM 2365 O O . THR A 1 301 ? 36.722 25.298 4.729 1.00 76.75 301 THR A O 1
ATOM 2368 N N . SER A 1 302 ? 36.398 23.160 5.345 1.00 78.69 302 SER A N 1
ATOM 2369 C CA . SER A 1 302 ? 35.601 22.774 4.177 1.00 78.69 302 SER A CA 1
ATOM 2370 C C . SER A 1 302 ? 34.286 23.553 4.088 1.00 78.69 302 SER A C 1
ATOM 2372 O O . SER A 1 302 ? 33.897 24.016 3.016 1.00 78.69 302 SER A O 1
ATOM 2374 N N . LEU A 1 303 ? 33.614 23.767 5.225 1.00 80.69 303 LEU A N 1
ATOM 2375 C CA . LEU A 1 303 ? 32.398 24.575 5.278 1.00 80.69 303 LEU A CA 1
ATOM 2376 C C . LEU A 1 303 ? 32.674 26.031 4.883 1.00 80.69 303 LEU A C 1
ATOM 2378 O O . LEU A 1 303 ? 31.925 26.603 4.098 1.00 80.69 303 LEU A O 1
ATOM 2382 N N . ALA A 1 304 ? 33.760 26.625 5.380 1.00 76.00 304 ALA A N 1
ATOM 2383 C CA . ALA A 1 304 ? 34.107 28.005 5.049 1.00 76.00 304 ALA A CA 1
ATOM 2384 C C . ALA A 1 304 ? 34.365 28.191 3.544 1.00 76.00 304 ALA A C 1
ATOM 2386 O O . ALA A 1 304 ? 33.914 29.176 2.962 1.00 76.00 304 ALA A O 1
ATOM 2387 N N . GLN A 1 305 ? 35.003 27.211 2.894 1.00 76.50 305 GLN A N 1
ATOM 2388 C CA . GLN A 1 305 ? 35.187 27.204 1.439 1.00 76.50 305 GLN A CA 1
ATOM 2389 C C . GLN A 1 305 ? 33.854 27.161 0.681 1.00 76.50 305 GLN A C 1
ATOM 2391 O O . GLN A 1 305 ? 33.681 27.921 -0.269 1.00 76.50 305 GLN A O 1
ATOM 2396 N N . LEU A 1 306 ? 32.894 26.338 1.120 1.00 78.12 306 LEU A N 1
ATOM 2397 C CA . LEU A 1 306 ? 31.559 26.268 0.506 1.00 78.12 306 LEU A CA 1
ATOM 2398 C C . LEU A 1 306 ? 30.785 27.585 0.612 1.00 78.12 306 LEU A C 1
ATOM 2400 O O . LEU A 1 306 ? 30.037 27.937 -0.296 1.00 78.12 306 LEU A O 1
ATOM 2404 N N . TRP A 1 307 ? 30.969 28.310 1.712 1.00 76.75 307 TRP A N 1
ATOM 2405 C CA . TRP A 1 307 ? 30.349 29.617 1.927 1.00 76.75 307 TRP A CA 1
ATOM 2406 C C . TRP A 1 307 ? 31.150 30.772 1.302 1.00 76.75 307 TRP A C 1
ATOM 2408 O O . TRP A 1 307 ? 30.687 31.909 1.319 1.00 76.75 307 TRP A O 1
ATOM 2418 N N . GLY A 1 308 ? 32.331 30.500 0.730 1.00 73.19 308 GLY A N 1
ATOM 2419 C CA . GLY A 1 308 ? 33.198 31.511 0.121 1.00 73.19 308 GLY A CA 1
ATOM 2420 C C . GLY A 1 308 ? 33.886 32.437 1.129 1.00 73.19 308 GLY A C 1
ATOM 2421 O O . GLY A 1 308 ? 34.265 33.552 0.775 1.00 73.19 308 GLY A O 1
ATOM 2422 N N . VAL A 1 309 ? 34.048 31.998 2.382 1.00 70.88 309 VAL A N 1
ATOM 2423 C CA . VAL A 1 309 ? 34.568 32.821 3.481 1.00 70.88 309 VAL A CA 1
ATOM 2424 C C . VAL A 1 309 ? 36.002 32.407 3.830 1.00 70.88 309 VAL A C 1
ATOM 2426 O O . VAL A 1 309 ? 36.235 31.252 4.190 1.00 70.88 309 VAL A O 1
ATOM 2429 N N . PRO A 1 310 ? 36.991 33.317 3.767 1.00 63.38 310 PRO A N 1
ATOM 2430 C CA . PRO A 1 310 ? 38.368 32.995 4.127 1.00 63.38 310 PRO A CA 1
ATOM 2431 C C . PRO A 1 310 ? 38.533 32.883 5.652 1.00 63.38 310 PRO A C 1
ATOM 2433 O O . PRO A 1 310 ? 38.269 33.837 6.385 1.00 63.38 310 PRO A O 1
ATOM 2436 N N . LEU A 1 311 ? 39.022 31.737 6.136 1.00 66.75 311 LEU A N 1
ATOM 2437 C CA . LEU A 1 311 ? 39.408 31.570 7.541 1.00 66.75 311 LEU A CA 1
ATOM 2438 C C . LEU A 1 311 ? 40.788 32.171 7.796 1.00 66.75 311 LEU A C 1
ATOM 2440 O O . LEU A 1 311 ? 41.711 32.004 6.998 1.00 66.75 311 LEU A O 1
ATOM 2444 N N . LYS A 1 312 ? 40.949 32.843 8.938 1.00 61.44 312 LYS A N 1
ATOM 2445 C CA . LYS A 1 312 ? 42.270 33.285 9.398 1.00 61.44 312 LYS A CA 1
ATOM 2446 C C . LYS A 1 312 ? 42.978 32.083 10.018 1.00 61.44 312 LYS A C 1
ATOM 2448 O O . LYS A 1 312 ? 42.453 31.481 10.953 1.00 61.44 312 LYS A O 1
ATOM 2453 N N . GLU A 1 313 ? 44.156 31.731 9.505 1.00 53.84 313 GLU A N 1
ATOM 2454 C CA . GLU A 1 313 ? 44.962 30.628 10.035 1.00 53.84 313 GLU A CA 1
ATOM 2455 C C . GLU A 1 313 ? 45.253 30.845 11.528 1.00 53.84 313 GLU A C 1
ATOM 2457 O O . GLU A 1 313 ? 45.993 31.744 11.925 1.00 53.84 313 GLU A O 1
ATOM 2462 N N . GLY A 1 314 ? 44.636 30.026 12.377 1.00 51.75 314 GLY A N 1
ATOM 2463 C CA . GLY A 1 314 ? 44.767 30.135 13.822 1.00 51.75 314 GLY A CA 1
ATOM 2464 C C . GLY A 1 314 ? 44.145 28.932 14.511 1.00 51.75 314 GLY A C 1
ATOM 2465 O O . GLY A 1 314 ? 42.937 28.716 14.458 1.00 51.75 314 GLY A O 1
ATOM 2466 N N . LYS A 1 315 ? 44.986 28.123 15.156 1.00 45.22 315 LYS A N 1
ATOM 2467 C CA . LYS A 1 315 ? 44.573 26.944 15.922 1.00 45.22 315 LYS A CA 1
ATOM 2468 C C . LYS A 1 315 ? 43.629 27.345 17.065 1.00 45.22 315 LYS A C 1
ATOM 2470 O O . LYS A 1 315 ? 44.061 28.030 17.985 1.00 45.22 315 LYS A O 1
ATOM 2475 N N . GLY A 1 316 ? 42.409 26.803 17.081 1.00 51.00 316 GLY A N 1
ATOM 2476 C CA . GLY A 1 316 ? 41.722 26.487 18.340 1.00 51.00 316 GLY A CA 1
ATOM 2477 C C . GLY A 1 316 ? 40.310 27.046 18.546 1.00 51.00 316 GLY A C 1
ATOM 2478 O O . GLY A 1 316 ? 40.121 28.190 18.940 1.00 51.00 316 GLY A O 1
ATOM 2479 N N . LYS A 1 317 ? 39.347 26.124 18.452 1.00 52.84 317 LYS A N 1
ATOM 2480 C CA . LYS A 1 317 ? 38.123 25.969 19.267 1.00 52.84 317 LYS A CA 1
ATOM 2481 C C . LYS A 1 317 ? 36.934 26.925 19.124 1.00 52.84 317 LYS A C 1
ATOM 2483 O O . LYS A 1 317 ? 35.855 26.484 19.491 1.00 52.84 317 LYS A O 1
ATOM 2488 N N . ASP A 1 318 ? 37.046 28.121 18.552 1.00 60.09 318 ASP A N 1
ATOM 2489 C CA . ASP A 1 318 ? 35.872 29.004 18.375 1.00 60.09 318 ASP A CA 1
ATOM 2490 C C . ASP A 1 318 ? 35.750 29.547 16.942 1.00 60.09 318 ASP A C 1
ATOM 2492 O O . ASP A 1 318 ? 35.911 30.738 16.678 1.00 60.09 318 ASP A O 1
ATOM 2496 N N . TYR A 1 319 ? 35.428 28.650 16.005 1.00 68.31 319 TYR A N 1
ATOM 2497 C CA . TYR A 1 319 ? 35.134 28.972 14.601 1.00 68.31 319 TYR A CA 1
ATOM 2498 C C . TYR A 1 319 ? 34.072 30.070 14.463 1.00 68.31 319 TYR A C 1
ATOM 2500 O O . TYR A 1 319 ? 34.278 31.039 13.741 1.00 68.31 319 TYR A O 1
ATOM 2508 N N . CYS A 1 320 ? 32.982 29.976 15.232 1.00 69.75 320 CYS A N 1
ATOM 2509 C CA . CYS A 1 320 ? 31.884 30.943 15.212 1.00 69.75 320 CYS A CA 1
ATOM 2510 C C . CYS A 1 320 ? 32.320 32.390 15.501 1.00 69.75 320 CYS A C 1
ATOM 2512 O O . CYS A 1 320 ? 31.715 33.311 14.969 1.00 69.75 320 CYS A O 1
ATOM 2514 N N . ARG A 1 321 ? 33.376 32.605 16.303 1.00 65.25 321 ARG A N 1
ATOM 2515 C CA . ARG A 1 321 ? 33.878 33.953 16.629 1.00 65.25 321 ARG A CA 1
ATOM 2516 C C . ARG A 1 321 ? 34.682 34.593 15.498 1.00 65.25 321 ARG A C 1
ATOM 2518 O O . ARG A 1 321 ? 34.946 35.788 15.535 1.00 65.25 321 ARG A O 1
ATOM 2525 N N . GLN A 1 322 ? 35.094 33.820 14.493 1.00 64.62 322 GLN A N 1
ATOM 2526 C CA . GLN A 1 322 ? 35.816 34.361 13.339 1.00 64.62 322 GLN A CA 1
ATOM 2527 C C . GLN A 1 322 ? 34.879 35.018 12.309 1.00 64.62 322 GLN A C 1
ATOM 2529 O O . GLN A 1 322 ? 35.354 35.781 11.470 1.00 64.62 322 GLN A O 1
ATOM 2534 N N . PHE A 1 323 ? 33.566 34.774 12.405 1.00 63.09 323 PHE A N 1
ATOM 2535 C CA . PHE A 1 323 ? 32.542 35.305 11.493 1.00 63.09 323 PHE A CA 1
ATOM 2536 C C . PHE A 1 323 ? 31.962 36.664 11.919 1.00 63.09 323 PHE A C 1
ATOM 2538 O O . PHE A 1 323 ? 31.244 37.280 11.134 1.00 63.09 323 PHE A O 1
ATOM 2545 N N . ASP A 1 324 ? 32.357 37.193 13.086 1.00 54.84 324 ASP A N 1
ATOM 2546 C CA . ASP A 1 324 ? 31.884 38.483 13.629 1.00 54.84 324 ASP A CA 1
ATOM 2547 C C . ASP A 1 324 ? 32.247 39.710 12.758 1.00 54.84 324 ASP A C 1
ATOM 2549 O O . ASP A 1 324 ? 31.808 40.823 13.035 1.00 54.84 324 ASP A O 1
ATOM 2553 N N . ALA A 1 325 ? 33.041 39.536 11.696 1.00 53.78 325 ALA A N 1
ATOM 2554 C CA . ALA A 1 325 ? 33.494 40.616 10.818 1.00 53.78 325 ALA A CA 1
ATOM 2555 C C . ALA A 1 325 ? 32.775 40.690 9.451 1.00 53.78 325 ALA A C 1
ATOM 2557 O O . ALA A 1 325 ? 33.179 41.506 8.624 1.00 53.78 325 ALA A O 1
ATOM 2558 N N . GLN A 1 326 ? 31.769 39.842 9.175 1.00 57.16 326 GLN A N 1
ATOM 2559 C CA . GLN A 1 326 ? 31.175 39.707 7.827 1.00 57.16 326 GLN A CA 1
ATOM 2560 C C . GLN A 1 326 ? 29.634 39.549 7.787 1.00 57.16 326 GLN A C 1
ATOM 2562 O O . GLN A 1 326 ? 29.125 38.831 6.933 1.00 57.16 326 GLN A O 1
ATOM 2567 N N . ASP A 1 327 ? 28.875 40.188 8.689 1.00 64.94 327 ASP A N 1
ATOM 2568 C CA . ASP A 1 327 ? 27.389 40.125 8.728 1.00 64.94 327 ASP A CA 1
ATOM 2569 C C . ASP A 1 327 ? 26.789 38.699 8.813 1.00 64.94 327 ASP A C 1
ATOM 2571 O O . ASP A 1 327 ? 25.615 38.472 8.514 1.00 64.94 327 ASP A O 1
ATOM 2575 N N . MET A 1 328 ? 27.573 37.715 9.264 1.00 69.31 328 MET A N 1
ATOM 2576 C CA . MET A 1 328 ? 27.130 36.334 9.463 1.00 69.31 328 MET A CA 1
ATOM 2577 C C . MET A 1 328 ? 27.040 36.000 10.952 1.00 69.31 328 MET A C 1
ATOM 2579 O O . MET A 1 328 ? 27.935 36.323 11.728 1.00 69.31 328 MET A O 1
ATOM 2583 N N . ALA A 1 329 ? 25.977 35.293 11.343 1.00 72.12 329 ALA A N 1
ATOM 2584 C CA . ALA A 1 329 ? 25.791 34.787 12.699 1.00 72.12 329 ALA A CA 1
ATOM 2585 C C . ALA A 1 329 ? 25.934 33.262 12.732 1.00 72.12 329 ALA A C 1
ATOM 2587 O O . ALA A 1 329 ? 25.382 32.552 11.891 1.00 72.12 329 ALA A O 1
ATOM 2588 N N . CYS A 1 330 ? 26.646 32.746 13.732 1.00 76.94 330 CYS A N 1
ATOM 2589 C CA . CYS A 1 330 ? 26.799 31.307 13.898 1.00 76.94 330 CYS A CA 1
ATOM 2590 C C . CYS A 1 330 ? 25.567 30.700 14.579 1.00 76.94 330 CYS A C 1
ATOM 2592 O O . CYS A 1 330 ? 25.219 31.083 15.697 1.00 76.94 330 CYS A O 1
ATOM 2594 N N . LEU A 1 331 ? 24.939 29.715 13.935 1.00 78.81 331 LEU A N 1
ATOM 2595 C CA . LEU A 1 331 ? 23.820 28.966 14.501 1.00 78.81 331 LEU A CA 1
ATOM 2596 C C . LEU A 1 331 ? 24.287 27.573 14.939 1.00 78.81 331 LEU A C 1
ATOM 2598 O O . LEU A 1 331 ? 24.653 26.744 14.110 1.00 78.81 331 LEU A O 1
ATOM 2602 N N . GLN A 1 332 ? 24.240 27.302 16.243 1.00 80.69 332 GLN A N 1
ATOM 2603 C CA . GLN A 1 332 ? 24.492 25.975 16.809 1.00 80.69 332 GLN A CA 1
ATOM 2604 C C . GLN A 1 332 ? 23.205 25.444 17.442 1.00 80.69 332 GLN A C 1
ATOM 2606 O O . GLN A 1 332 ? 22.660 26.055 18.359 1.00 80.69 332 GLN A O 1
ATOM 2611 N N . THR A 1 333 ? 22.715 24.303 16.959 1.00 77.56 333 THR A N 1
ATOM 2612 C CA . THR A 1 333 ? 21.501 23.661 17.478 1.00 77.56 333 THR A CA 1
ATOM 2613 C C . THR A 1 333 ? 21.698 22.155 17.613 1.00 77.56 333 THR A C 1
ATOM 2615 O O . THR A 1 333 ? 22.467 21.545 16.869 1.00 77.56 333 THR A O 1
ATOM 2618 N N . VAL A 1 334 ? 21.005 21.548 18.578 1.00 79.38 334 VAL A N 1
ATOM 2619 C CA . VAL A 1 334 ? 20.937 20.093 18.739 1.00 79.38 334 VAL A CA 1
ATOM 2620 C C . VAL A 1 334 ? 19.602 19.632 18.173 1.00 79.38 334 VAL A C 1
ATOM 2622 O O . VAL A 1 334 ? 18.548 20.048 18.647 1.00 79.38 334 VAL A O 1
ATOM 2625 N N . GLY A 1 335 ? 19.640 18.763 17.169 1.00 77.69 335 GLY A N 1
ATOM 2626 C CA . GLY A 1 335 ? 18.443 18.318 16.466 1.00 77.69 335 GLY A CA 1
ATOM 2627 C C . GLY A 1 335 ? 18.583 16.919 15.883 1.00 77.69 335 GLY A C 1
ATOM 2628 O O . GLY A 1 335 ? 19.578 16.224 16.090 1.00 77.69 335 GLY A O 1
ATOM 2629 N N . ASN A 1 336 ? 17.550 16.504 15.160 1.00 76.25 336 ASN A N 1
ATOM 2630 C CA . ASN A 1 336 ? 17.567 15.291 14.353 1.00 76.25 336 ASN A CA 1
ATOM 2631 C C . ASN A 1 336 ? 17.841 15.643 12.880 1.00 76.25 336 ASN A C 1
ATOM 2633 O O . ASN A 1 336 ? 17.878 16.812 12.500 1.00 76.25 336 ASN A O 1
ATOM 2637 N N . TRP A 1 337 ? 18.017 14.621 12.043 1.00 77.00 337 TRP A N 1
ATOM 2638 C CA . TRP A 1 337 ? 18.273 14.809 10.613 1.00 77.00 337 TRP A CA 1
ATOM 2639 C C . TRP A 1 337 ? 17.196 15.655 9.911 1.00 77.00 337 TRP A C 1
ATOM 2641 O O . TRP A 1 337 ? 17.525 16.485 9.070 1.00 77.00 337 TRP A O 1
ATOM 2651 N N . ALA A 1 338 ? 15.925 15.509 10.301 1.00 74.88 338 ALA A N 1
ATOM 2652 C CA . ALA A 1 338 ? 14.823 16.277 9.720 1.00 74.88 338 ALA A CA 1
ATOM 2653 C C . ALA A 1 338 ? 14.946 17.784 10.008 1.00 74.88 338 ALA A C 1
ATOM 2655 O O . ALA A 1 338 ? 14.763 18.591 9.103 1.00 74.88 338 ALA A O 1
ATOM 2656 N N . ALA A 1 339 ? 15.335 18.158 11.232 1.00 74.94 339 ALA A N 1
ATOM 2657 C CA . ALA A 1 339 ? 15.587 19.554 11.591 1.00 74.94 339 ALA A CA 1
ATOM 2658 C C . ALA A 1 339 ? 16.772 20.149 10.810 1.00 74.94 339 ALA A C 1
ATOM 2660 O O . ALA A 1 339 ? 16.752 21.320 10.454 1.00 74.94 339 ALA A O 1
ATOM 2661 N N . PHE A 1 340 ? 17.798 19.348 10.500 1.00 77.12 340 PHE A N 1
ATOM 2662 C CA . PHE A 1 340 ? 18.930 19.805 9.687 1.00 77.12 340 PHE A CA 1
ATOM 2663 C C . PHE A 1 340 ? 18.524 20.081 8.228 1.00 77.12 340 PHE A C 1
ATOM 2665 O O . PHE A 1 340 ? 18.953 21.075 7.646 1.00 77.12 340 PHE A O 1
ATOM 2672 N N . GLN A 1 341 ? 17.653 19.244 7.653 1.00 78.12 341 GLN A N 1
ATOM 2673 C CA . GLN A 1 341 ? 17.149 19.419 6.285 1.00 78.12 341 GLN A CA 1
ATOM 2674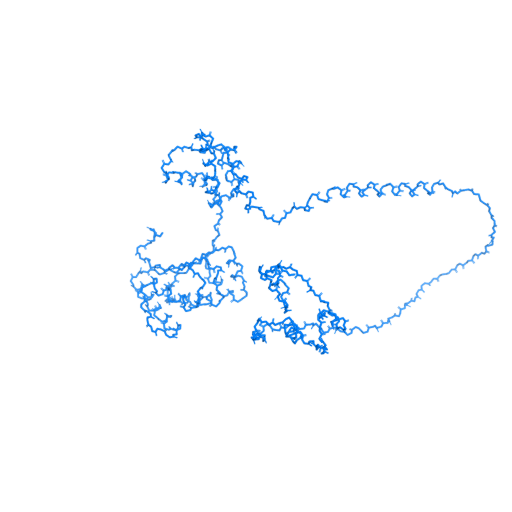 C C . GLN A 1 341 ? 16.286 20.677 6.110 1.00 78.12 341 GLN A C 1
ATOM 2676 O O . GLN A 1 341 ? 16.247 21.230 5.013 1.00 78.12 341 GLN A O 1
ATOM 2681 N N . GLU A 1 342 ? 15.629 21.148 7.171 1.00 77.25 342 GLU A N 1
ATOM 2682 C CA . GLU A 1 342 ? 14.790 22.352 7.141 1.00 77.25 342 GLU A CA 1
ATOM 2683 C C . GLU A 1 342 ? 15.601 23.631 6.881 1.00 77.25 342 GLU A C 1
ATOM 2685 O O . GLU A 1 342 ? 15.123 24.537 6.200 1.00 77.25 342 GLU A O 1
ATOM 2690 N N . TYR A 1 343 ? 16.855 23.685 7.347 1.00 75.50 343 TYR A N 1
ATOM 2691 C CA . TYR A 1 343 ? 17.731 24.832 7.102 1.00 75.50 343 TYR A CA 1
ATOM 2692 C C . TYR A 1 343 ? 18.193 24.923 5.647 1.00 75.50 343 TYR A C 1
ATOM 2694 O O . TYR A 1 343 ? 18.449 26.026 5.178 1.00 75.50 343 TYR A O 1
ATOM 2702 N N . ASN A 1 344 ? 18.286 23.793 4.932 1.00 77.44 344 ASN A N 1
ATOM 2703 C CA . ASN A 1 344 ? 18.716 23.713 3.529 1.00 77.44 344 ASN A CA 1
ATOM 2704 C C . ASN A 1 344 ? 19.982 24.545 3.212 1.00 77.44 344 ASN A C 1
ATOM 2706 O O . ASN A 1 344 ? 20.090 25.185 2.166 1.00 77.44 344 ASN A O 1
ATOM 2710 N N . LEU A 1 345 ? 20.934 24.548 4.144 1.00 79.88 345 LEU A N 1
ATOM 2711 C CA . LEU A 1 345 ? 22.200 25.269 4.067 1.00 79.88 345 LEU A CA 1
ATOM 2712 C C . LEU A 1 345 ? 23.352 24.288 4.328 1.00 79.88 345 LEU A C 1
ATOM 2714 O O . LEU A 1 345 ? 23.171 23.344 5.105 1.00 79.88 345 LEU A O 1
ATOM 2718 N N . PRO A 1 346 ? 24.542 24.484 3.729 1.00 81.12 346 PRO A N 1
ATOM 2719 C CA . PRO A 1 346 ? 25.708 23.691 4.092 1.00 81.12 346 PRO A CA 1
ATOM 2720 C C . PRO A 1 346 ? 26.010 23.871 5.584 1.00 81.12 346 PRO A C 1
ATOM 2722 O O . PRO A 1 346 ? 26.016 24.997 6.083 1.00 81.12 346 PRO A O 1
ATOM 2725 N N . GLY A 1 347 ? 26.271 22.776 6.297 1.00 83.50 347 GLY A N 1
ATOM 2726 C CA . GLY A 1 347 ? 26.513 22.792 7.739 1.00 83.50 347 GLY A CA 1
ATOM 2727 C C . GLY A 1 347 ? 27.259 21.547 8.215 1.00 83.50 347 GLY A C 1
ATOM 2728 O O . GLY A 1 347 ? 27.386 20.569 7.482 1.00 83.50 347 GLY A O 1
ATOM 2729 N N . ILE A 1 348 ? 27.766 21.587 9.447 1.00 83.75 348 ILE A N 1
ATOM 2730 C CA . ILE A 1 348 ? 28.551 20.497 10.045 1.00 83.75 348 ILE A CA 1
ATOM 2731 C C . ILE A 1 348 ? 27.664 19.696 10.997 1.00 83.75 348 ILE A C 1
ATOM 2733 O O . ILE A 1 348 ? 27.046 20.262 11.899 1.00 83.75 348 ILE A O 1
ATOM 2737 N N . LEU A 1 349 ? 27.642 18.371 10.836 1.00 83.88 349 LEU A N 1
ATOM 2738 C CA . LEU A 1 349 ? 26.938 17.458 11.735 1.00 83.88 349 LEU A CA 1
ATOM 2739 C C . LEU A 1 349 ? 27.929 16.760 12.671 1.00 83.88 349 LEU A C 1
ATOM 2741 O O . LEU A 1 349 ? 28.775 15.984 12.232 1.00 83.88 349 LEU A O 1
ATOM 2745 N N . LYS A 1 350 ? 27.786 16.980 13.981 1.00 78.94 350 LYS A N 1
ATOM 2746 C CA . LYS A 1 350 ? 28.565 16.261 14.996 1.00 78.94 350 LYS A CA 1
ATOM 2747 C C . LYS A 1 350 ? 27.805 15.018 15.455 1.00 78.94 350 LYS A C 1
ATOM 2749 O O . LYS A 1 350 ? 26.807 15.118 16.165 1.00 78.94 350 LYS A O 1
ATOM 2754 N N . VAL A 1 351 ? 28.274 13.839 15.052 1.00 74.44 351 VAL A N 1
ATOM 2755 C CA . VAL A 1 351 ? 27.675 12.557 15.452 1.00 74.44 351 VAL A CA 1
ATOM 2756 C C . VAL A 1 351 ? 28.274 12.113 16.788 1.00 74.44 351 VAL A C 1
ATOM 2758 O O . VAL A 1 351 ? 29.452 11.779 16.864 1.00 74.44 351 VAL A O 1
ATOM 2761 N N . ILE A 1 352 ? 27.467 12.103 17.852 1.00 67.25 352 ILE A N 1
ATOM 2762 C CA . ILE A 1 352 ? 27.885 11.609 19.173 1.00 67.25 352 ILE A CA 1
ATOM 2763 C C . ILE A 1 352 ? 27.547 10.119 19.255 1.00 67.25 352 ILE A C 1
ATOM 2765 O O . ILE A 1 352 ? 26.374 9.743 19.267 1.00 67.25 352 ILE A O 1
ATOM 2769 N N . THR A 1 353 ? 28.558 9.254 19.328 1.00 64.94 353 THR A N 1
ATOM 2770 C CA . THR A 1 353 ? 28.337 7.818 19.548 1.00 64.94 353 THR A CA 1
ATOM 2771 C C . THR A 1 353 ? 28.062 7.529 21.032 1.00 64.94 353 THR A C 1
ATOM 2773 O O . THR A 1 353 ? 28.560 8.240 21.911 1.00 64.94 353 THR A O 1
ATOM 2776 N N . PRO A 1 354 ? 27.305 6.464 21.368 1.00 56.56 354 PRO A N 1
ATOM 2777 C CA . PRO A 1 354 ? 26.992 6.111 22.758 1.00 56.56 354 PRO A CA 1
ATOM 2778 C C . PRO A 1 354 ? 28.222 5.907 23.662 1.00 56.56 354 PRO A C 1
ATOM 2780 O O . PRO A 1 354 ? 28.113 6.043 24.878 1.00 56.56 354 PRO A O 1
ATOM 2783 N N . GLN A 1 355 ? 29.392 5.610 23.085 1.00 52.91 355 GLN A N 1
ATOM 2784 C CA . GLN A 1 355 ? 30.647 5.410 23.817 1.00 52.91 355 GLN A CA 1
ATOM 2785 C C . GLN A 1 355 ? 31.300 6.717 24.305 1.00 52.91 355 GLN A C 1
ATOM 2787 O O . GLN A 1 355 ? 32.085 6.670 25.246 1.00 52.91 355 GLN A O 1
ATOM 2792 N N . GLN A 1 356 ? 30.940 7.883 23.753 1.00 52.41 356 GLN A N 1
ATOM 2793 C CA . GLN A 1 356 ? 31.509 9.183 24.142 1.00 52.41 356 GLN A CA 1
ATOM 2794 C C . GLN A 1 356 ? 30.785 9.875 25.312 1.00 52.41 356 GLN A C 1
ATOM 2796 O O . GLN A 1 356 ? 31.218 10.929 25.761 1.00 52.41 356 GLN A O 1
ATOM 2801 N N . LYS A 1 357 ? 29.707 9.291 25.859 1.00 43.28 357 LYS A N 1
ATOM 2802 C CA . LYS A 1 357 ? 28.971 9.856 27.013 1.00 43.28 357 LYS A CA 1
ATOM 2803 C C . LYS A 1 357 ? 29.651 9.644 28.379 1.00 43.28 357 LYS A C 1
ATOM 2805 O O . LYS A 1 357 ? 29.055 9.957 29.407 1.00 43.28 357 LYS A O 1
ATOM 2810 N N . LYS A 1 358 ? 30.874 9.104 28.403 1.00 39.06 358 LYS A N 1
ATOM 2811 C CA . LYS A 1 358 ? 31.728 8.985 29.594 1.00 39.06 358 LYS A CA 1
ATOM 2812 C C . LYS A 1 358 ? 33.079 9.648 29.311 1.00 39.06 358 LYS A C 1
ATOM 2814 O O . LYS A 1 358 ? 34.032 8.964 28.954 1.00 39.06 358 LYS A O 1
ATOM 2819 N N . GLY A 1 359 ? 33.129 10.968 29.436 1.00 34.25 359 GLY A N 1
ATOM 2820 C CA . GLY A 1 359 ? 34.337 11.780 29.298 1.00 34.25 359 GLY A CA 1
ATOM 2821 C C . GLY A 1 359 ? 34.060 13.188 29.769 1.00 34.25 359 GLY A C 1
ATOM 2822 O O . GLY A 1 359 ? 33.184 13.816 29.135 1.00 34.25 359 GLY A O 1
#

Radius of gyration: 36.19 Å; Cα contacts (8 Å, |Δi|>4): 271; chains: 1; bounding box: 69×111×78 Å

Solvent-accessible surface area (backbone atoms only — not comparable to full-atom values): 22752 Å² total; per-residue (Å²): 126,95,80,62,62,94,51,53,48,64,24,77,40,75,74,36,83,43,54,63,64,52,48,49,52,50,47,27,60,52,66,71,47,91,64,87,88,66,87,48,72,63,56,50,52,56,52,49,50,51,52,35,52,55,37,43,75,71,68,33,45,40,36,42,38,33,34,53,43,51,56,39,46,72,73,38,53,50,52,53,44,56,52,64,64,42,53,58,101,87,45,74,39,50,46,76,45,81,36,56,56,79,63,31,60,59,57,40,65,34,81,92,33,42,72,48,47,72,66,56,87,77,86,84,80,88,73,50,42,50,70,68,52,42,54,52,48,52,52,51,57,34,44,76,71,72,42,85,66,86,43,59,40,75,60,18,50,55,47,48,36,69,76,33,60,26,31,66,72,50,44,51,56,40,48,53,42,21,53,54,52,24,57,78,66,74,43,84,58,36,40,46,64,48,40,55,54,26,37,57,72,60,45,56,74,72,64,68,63,92,75,80,76,68,76,72,64,59,65,64,52,65,61,52,53,55,54,55,53,51,51,52,53,53,52,53,56,58,59,72,73,69,82,89,90,82,88,85,92,87,82,84,84,82,89,81,84,85,80,83,83,90,79,87,82,81,89,77,86,75,86,73,75,79,76,77,74,81,73,76,79,71,97,78,74,81,72,82,65,79,74,83,75,70,56,74,69,56,50,52,53,54,50,29,58,76,73,72,45,88,78,76,94,70,93,75,96,55,73,61,70,71,36,75,83,67,97,50,80,75,86,86,82,89,78,55,73,69,63,56,59,71,67,73,61,95,80,88,83,84,84,83,56,87,79,65,80,75,121

Mean predicted aligned error: 19.67 Å

Secondary structure (DSSP, 8-state):
-TTS-TTEEEEEE------HHHHHHHHHHHTT---TT--SHHHHHHHHHHHHHHHHHTT-EEEEEESSGGGS-HHHHHHHHHHTT-B-SS-BSEEEEE---THHHHHHHSGGGHHHHHH--------PPPHHHHHHHHHHHHHHTT--S--B-HHHHHHHHHHHTT-HHHHHHHHHHHHHHHHHTT-SSB-HHHHHHHHHHHTTTT---S--SSTTTSHHHHHHHHHHHHHHHHHHHHHTTS------------------------------PPPPP-----TT-----SSSS--HHHHHHHHHHHTT-PPP---SS-GGGGGTTTT---------HHHHHHH-S--------GGGG--

pLDDT: mean 77.22, std 19.99, range [28.39, 97.62]

Nearest PDB structures (foldseek):
  1fnn-assembly2_B  TM=7.198E-01  e=2.280E-06  Pyrobaculum aerophilum
  2qby-assembly1_A  TM=6.668E-01  e=6.119E-07  Saccharolobus solfataricus
  8s0e-assembly1_G  TM=6.099E-01  e=3.923E-04  Homo sapiens
  7jk6-assembly1_C  TM=4.427E-01  e=6.750E-02  Drosophila melanogaster
  7upv-assembly1_A  TM=4.891E-01  e=5.215E+00  Zea mays